Protein AF-A0A7S0H371-F1 (afdb_monomer_lite)

Organism: NCBI:txid1561963

pLDDT: mean 79.73, std 19.25, range [25.41, 98.38]

Structure (mmCIF, N/CA/C/O backbone):
data_AF-A0A7S0H371-F1
#
_entry.id   AF-A0A7S0H371-F1
#
loop_
_atom_site.group_PDB
_atom_site.id
_atom_site.type_symbol
_atom_site.label_atom_id
_atom_site.label_alt_id
_atom_site.label_comp_id
_atom_site.label_asym_id
_atom_site.label_entity_id
_atom_site.label_seq_id
_atom_site.pdbx_PDB_ins_code
_atom_site.Cartn_x
_atom_site.Cartn_y
_atom_site.Cartn_z
_atom_site.occupancy
_atom_site.B_iso_or_equiv
_atom_site.auth_seq_id
_atom_site.auth_comp_id
_atom_site.auth_asym_id
_atom_site.auth_atom_id
_atom_site.pdbx_PDB_model_num
ATOM 1 N N . LYS A 1 1 ? 35.142 -21.893 5.321 1.00 37.12 1 LYS A N 1
ATOM 2 C CA . LYS A 1 1 ? 36.275 -21.071 4.827 1.00 37.12 1 LYS A CA 1
ATOM 3 C C . LYS A 1 1 ? 36.611 -21.530 3.413 1.00 37.12 1 LYS A C 1
ATOM 5 O O . LYS A 1 1 ? 37.419 -22.429 3.257 1.00 37.12 1 LYS A O 1
ATOM 10 N N . PHE A 1 2 ? 35.929 -20.972 2.417 1.00 25.41 2 PHE A N 1
ATOM 11 C CA . PHE A 1 2 ? 36.250 -21.167 1.006 1.00 25.41 2 PHE A CA 1
ATOM 12 C C . PHE A 1 2 ? 36.700 -19.816 0.456 1.00 25.41 2 PHE A C 1
ATOM 14 O O . PHE A 1 2 ? 35.979 -18.828 0.566 1.00 25.41 2 PHE A O 1
ATOM 21 N N . LEU A 1 3 ? 37.934 -19.792 -0.039 1.00 28.30 3 LEU A N 1
ATOM 22 C CA . LEU A 1 3 ? 38.527 -18.697 -0.792 1.00 28.30 3 LEU A CA 1
ATOM 23 C C . LEU A 1 3 ? 37.949 -18.748 -2.209 1.00 28.30 3 LEU A C 1
ATOM 25 O O . LEU A 1 3 ? 38.119 -19.749 -2.902 1.00 28.30 3 LEU A O 1
ATOM 29 N N . LEU A 1 4 ? 37.270 -17.681 -2.627 1.00 31.30 4 LEU A N 1
ATOM 30 C CA . LEU A 1 4 ? 36.914 -17.456 -4.023 1.00 31.30 4 LEU A CA 1
ATOM 31 C C . LEU A 1 4 ? 38.082 -16.749 -4.714 1.00 31.30 4 LEU A C 1
ATOM 33 O O . LEU A 1 4 ? 38.430 -15.616 -4.389 1.00 31.30 4 LEU A O 1
ATOM 37 N N . ALA A 1 5 ? 38.686 -17.460 -5.659 1.00 29.00 5 ALA A N 1
ATOM 38 C CA . ALA A 1 5 ? 39.559 -16.916 -6.683 1.00 29.00 5 ALA A CA 1
ATOM 39 C C . ALA A 1 5 ? 38.719 -16.433 -7.878 1.00 29.00 5 ALA A C 1
ATOM 41 O O . ALA A 1 5 ? 37.658 -16.992 -8.150 1.00 29.00 5 ALA A O 1
ATOM 42 N N . GLY A 1 6 ? 39.248 -15.470 -8.643 1.00 26.27 6 GLY A N 1
ATOM 43 C CA . GLY A 1 6 ? 38.944 -15.404 -10.078 1.00 26.27 6 GLY A CA 1
ATOM 44 C C . GLY A 1 6 ? 38.365 -14.111 -10.648 1.00 26.27 6 GLY A C 1
ATOM 45 O O . GLY A 1 6 ? 37.665 -14.177 -11.648 1.00 26.27 6 GLY A O 1
ATOM 46 N N . GLY A 1 7 ? 38.668 -12.937 -10.090 1.00 26.95 7 GLY A N 1
ATOM 47 C CA . GLY A 1 7 ? 38.498 -11.669 -10.808 1.00 26.95 7 GLY A CA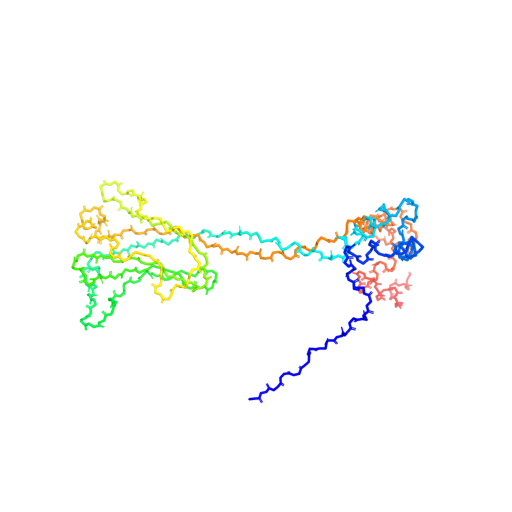 1
ATOM 48 C C . GLY A 1 7 ? 39.760 -11.339 -11.603 1.00 26.95 7 GLY A C 1
ATOM 49 O O . GLY A 1 7 ? 40.690 -10.746 -11.063 1.00 26.95 7 GLY A O 1
ATOM 50 N N . CYS A 1 8 ? 39.825 -11.761 -12.867 1.00 26.77 8 CYS A N 1
ATOM 51 C CA . CYS A 1 8 ? 40.918 -11.431 -13.778 1.00 26.77 8 CYS A CA 1
ATOM 52 C C . CYS A 1 8 ? 40.887 -9.923 -14.088 1.00 26.77 8 CYS A C 1
ATOM 54 O O . CYS A 1 8 ? 40.188 -9.467 -14.991 1.00 26.77 8 CYS A O 1
ATOM 56 N N . ALA A 1 9 ? 41.636 -9.138 -13.313 1.00 30.16 9 ALA A N 1
ATOM 57 C CA . ALA A 1 9 ? 41.988 -7.770 -13.658 1.00 30.16 9 ALA A CA 1
ATOM 58 C C . ALA A 1 9 ? 42.942 -7.806 -14.861 1.00 30.16 9 ALA A C 1
ATOM 60 O O . ALA A 1 9 ? 44.167 -7.799 -14.713 1.00 30.16 9 ALA A O 1
ATOM 61 N N . LEU A 1 10 ? 42.378 -7.870 -16.069 1.00 29.42 10 LEU A N 1
ATOM 62 C CA . LEU A 1 10 ? 43.107 -7.505 -17.275 1.00 29.42 10 LEU A CA 1
ATOM 63 C C . LEU A 1 10 ? 43.450 -6.019 -17.161 1.00 29.42 10 LEU A C 1
ATOM 65 O O . LEU A 1 10 ? 42.624 -5.136 -17.390 1.00 29.42 10 LEU A O 1
ATOM 69 N N . ARG A 1 11 ? 44.694 -5.774 -16.742 1.00 29.77 11 ARG A N 1
ATOM 70 C CA . ARG A 1 11 ? 45.373 -4.482 -16.792 1.00 29.77 11 ARG A CA 1
ATOM 71 C C . ARG A 1 11 ? 45.173 -3.901 -18.189 1.00 29.77 11 ARG A C 1
ATOM 73 O O . ARG A 1 11 ? 45.670 -4.463 -19.164 1.00 29.77 11 ARG A O 1
ATOM 80 N N . ARG A 1 12 ? 44.461 -2.778 -18.291 1.00 30.80 12 ARG A N 1
ATOM 81 C CA . ARG A 1 12 ? 44.565 -1.934 -19.482 1.00 30.80 12 ARG A CA 1
ATOM 82 C C . ARG A 1 12 ? 45.952 -1.280 -19.482 1.00 30.80 12 ARG A C 1
ATOM 84 O O . ARG A 1 12 ? 46.421 -0.904 -18.405 1.00 30.80 12 ARG A O 1
ATOM 91 N N . PRO A 1 13 ? 46.618 -1.165 -20.642 1.00 26.67 13 PRO A N 1
ATOM 92 C CA . PRO A 1 13 ? 47.905 -0.497 -20.735 1.00 26.67 13 PRO A CA 1
ATOM 93 C C . PRO A 1 13 ? 47.761 0.953 -20.273 1.00 26.67 13 PRO A C 1
ATOM 95 O O . PRO A 1 13 ? 46.858 1.672 -20.695 1.00 26.67 13 PRO A O 1
ATOM 98 N N . SER A 1 14 ? 48.655 1.350 -19.380 1.00 41.31 14 SER A N 1
ATOM 99 C CA . SER A 1 14 ? 48.916 2.724 -18.975 1.00 41.31 14 SER A CA 1
ATOM 100 C C . SER A 1 14 ? 49.171 3.611 -20.194 1.00 41.31 14 SER A C 1
ATOM 102 O O . SER A 1 14 ? 50.101 3.341 -20.952 1.00 41.31 14 SER A O 1
ATOM 104 N N . GLY A 1 15 ? 48.384 4.678 -20.349 1.00 37.78 15 GLY A N 1
ATOM 105 C CA . GLY A 1 15 ? 48.666 5.705 -21.349 1.00 37.78 15 GLY A CA 1
ATOM 106 C C . GLY A 1 15 ? 47.504 6.637 -21.677 1.00 37.78 15 GLY A C 1
ATOM 107 O O . GLY A 1 15 ? 47.113 6.692 -22.831 1.00 37.78 15 GLY A O 1
ATOM 108 N N . CYS A 1 16 ? 46.949 7.344 -20.688 1.00 33.06 16 CYS A N 1
ATOM 109 C CA . CYS A 1 16 ? 46.461 8.721 -20.869 1.00 33.06 16 CYS A CA 1
ATOM 110 C C . CYS A 1 16 ? 46.164 9.305 -19.481 1.00 33.06 16 CYS A C 1
ATOM 112 O O . CYS A 1 16 ? 45.051 9.203 -18.968 1.00 33.06 16 CYS A O 1
ATOM 114 N N . SER A 1 17 ? 47.187 9.830 -18.810 1.00 40.62 17 SER A N 1
ATOM 115 C CA . SER A 1 17 ? 46.982 10.667 -17.628 1.00 40.62 17 SER A CA 1
ATOM 116 C C . SER A 1 17 ? 46.295 11.958 -18.073 1.00 40.62 17 SER A C 1
ATOM 118 O O . SER A 1 17 ? 46.812 12.637 -18.955 1.00 40.62 17 SER A O 1
ATOM 120 N N . ARG A 1 18 ? 45.140 12.269 -17.477 1.00 47.81 18 ARG A N 1
ATOM 121 C CA . ARG A 1 18 ? 44.466 13.573 -17.563 1.00 47.81 18 ARG A CA 1
ATOM 122 C C . ARG A 1 18 ? 45.492 14.669 -17.263 1.00 47.81 18 ARG A C 1
ATOM 124 O O . ARG A 1 18 ? 45.974 14.722 -16.133 1.00 47.81 18 ARG A O 1
ATOM 131 N N . MET A 1 19 ? 45.866 15.468 -18.261 1.00 57.25 19 MET A N 1
ATOM 132 C CA . MET A 1 19 ? 46.867 16.523 -18.075 1.00 57.25 19 MET A CA 1
ATOM 133 C C . MET A 1 19 ? 46.201 17.724 -17.410 1.00 57.25 19 MET A C 1
ATOM 135 O O . MET A 1 19 ? 45.183 18.234 -17.882 1.00 57.25 19 MET A O 1
ATOM 139 N N . GLU A 1 20 ? 46.738 18.186 -16.284 1.00 58.19 20 GLU A N 1
ATOM 140 C CA . GLU A 1 20 ? 46.121 19.298 -15.562 1.00 58.19 20 GLU A CA 1
ATOM 141 C C . GLU A 1 20 ? 46.276 20.612 -16.346 1.00 58.19 20 GLU A C 1
ATOM 143 O O . GLU A 1 20 ? 47.247 20.830 -17.072 1.00 58.19 20 GLU A O 1
ATOM 148 N N . LYS A 1 21 ? 45.318 21.536 -16.186 1.00 55.03 21 LYS A N 1
ATOM 149 C CA . LYS A 1 21 ? 45.296 22.852 -16.858 1.00 55.03 21 LYS A CA 1
ATOM 150 C C . LYS A 1 21 ? 46.641 23.593 -16.771 1.00 55.03 21 LYS A C 1
ATOM 152 O O . LYS A 1 21 ? 47.043 24.227 -17.746 1.00 55.03 21 LYS A O 1
ATOM 157 N N . MET A 1 22 ? 47.330 23.456 -15.640 1.00 57.12 22 MET A N 1
ATOM 158 C CA . MET A 1 22 ? 48.639 24.055 -15.381 1.00 57.12 22 MET A CA 1
ATOM 159 C C . MET A 1 22 ? 49.780 23.383 -16.168 1.00 57.12 22 MET A C 1
ATOM 161 O O . MET A 1 22 ? 50.750 24.045 -16.526 1.00 57.12 22 MET A O 1
ATOM 165 N N . GLU A 1 23 ? 49.674 22.093 -16.489 1.00 66.69 23 GLU A N 1
ATOM 166 C CA . GLU A 1 23 ? 50.670 21.366 -17.286 1.00 66.69 23 GLU A CA 1
ATOM 167 C C . GLU A 1 23 ? 50.578 21.747 -18.768 1.00 66.69 23 GLU A C 1
ATOM 169 O O . GLU A 1 23 ? 51.596 22.065 -19.385 1.00 66.69 23 GLU A O 1
ATOM 174 N N . LEU A 1 24 ? 49.362 21.841 -19.320 1.00 70.00 24 LEU A N 1
ATOM 175 C CA . LEU A 1 24 ? 49.131 22.244 -20.716 1.00 70.00 24 LEU A CA 1
ATOM 176 C C . LEU A 1 24 ? 49.594 23.682 -21.005 1.00 70.00 24 LEU A C 1
ATOM 178 O O . LEU A 1 24 ? 50.138 23.969 -22.074 1.00 70.00 24 LEU A O 1
ATOM 182 N N . GLU A 1 25 ? 49.413 24.591 -20.045 1.00 71.25 25 GLU A N 1
ATOM 183 C CA . GLU A 1 25 ? 49.855 25.987 -20.158 1.00 71.25 25 GLU A CA 1
ATOM 184 C C . GLU A 1 25 ? 51.389 26.113 -20.161 1.00 71.25 25 GLU A C 1
ATOM 186 O O . GLU A 1 25 ? 51.935 26.997 -20.834 1.00 71.25 25 GLU A O 1
ATOM 191 N N . ASN A 1 26 ? 52.091 25.170 -19.525 1.00 75.62 26 ASN A N 1
ATOM 192 C CA . ASN A 1 26 ? 53.554 25.117 -19.453 1.00 75.62 26 ASN A CA 1
ATOM 193 C C . ASN A 1 26 ? 54.214 24.378 -20.633 1.00 75.62 26 ASN A C 1
ATOM 195 O O . ASN A 1 26 ? 55.418 24.520 -20.853 1.00 75.62 26 ASN A O 1
ATOM 199 N N . MET A 1 27 ? 53.453 23.640 -21.446 1.00 76.44 27 MET A N 1
ATOM 200 C CA . MET A 1 27 ? 53.988 22.930 -22.613 1.00 76.44 27 MET A CA 1
ATOM 201 C C . MET A 1 27 ? 54.366 23.870 -23.765 1.00 76.44 27 MET A C 1
ATOM 203 O O . MET A 1 27 ? 53.834 24.974 -23.933 1.00 76.44 27 MET A O 1
ATOM 207 N N . SER A 1 28 ? 55.299 23.416 -24.606 1.00 82.38 28 SER A N 1
ATOM 208 C CA . SER A 1 28 ? 55.662 24.123 -25.836 1.00 82.38 28 SER A CA 1
ATOM 209 C C . SER A 1 28 ? 54.578 23.960 -26.910 1.00 82.38 28 SER A C 1
ATOM 211 O O . SER A 1 28 ? 53.909 22.928 -26.983 1.00 82.38 28 SER A O 1
ATOM 213 N N . VAL A 1 29 ? 54.438 24.948 -27.802 1.00 80.00 29 VAL A N 1
ATOM 214 C CA . VAL A 1 29 ? 53.476 24.906 -28.925 1.00 80.00 29 VAL A CA 1
ATOM 215 C C . VAL A 1 29 ? 53.698 23.684 -29.822 1.00 80.00 29 VAL A C 1
ATOM 217 O O . VAL A 1 29 ? 52.738 23.102 -30.323 1.00 80.00 29 VAL A O 1
ATOM 220 N N . ASN A 1 30 ? 54.950 23.257 -29.998 1.00 81.25 30 ASN A N 1
ATOM 221 C CA . ASN A 1 30 ? 55.280 22.083 -30.805 1.00 81.25 30 ASN A CA 1
ATOM 222 C C . ASN A 1 30 ? 54.765 20.793 -30.164 1.00 81.25 30 ASN A C 1
ATOM 224 O O . ASN A 1 30 ? 54.233 19.934 -30.864 1.00 81.25 30 ASN A O 1
ATOM 228 N N . THR A 1 31 ? 54.870 20.683 -28.838 1.00 80.31 31 THR A N 1
ATOM 229 C CA . THR A 1 31 ? 54.354 19.529 -28.096 1.00 80.31 31 THR A CA 1
ATOM 230 C C . THR A 1 31 ? 52.829 19.488 -28.157 1.00 80.31 31 THR A C 1
ATOM 232 O O . THR A 1 31 ? 52.269 18.457 -28.504 1.00 80.31 31 THR A O 1
ATOM 235 N N . LEU A 1 32 ? 52.158 20.628 -27.953 1.00 81.75 32 LEU A N 1
ATOM 236 C CA . LEU A 1 32 ? 50.695 20.733 -28.058 1.00 81.75 32 LEU A CA 1
ATOM 237 C C . LEU A 1 32 ? 50.182 20.342 -29.455 1.00 81.75 32 LEU A C 1
ATOM 239 O O . LEU A 1 32 ? 49.189 19.633 -29.587 1.00 81.75 32 LEU A O 1
ATOM 243 N N . ARG A 1 33 ? 50.879 20.752 -30.523 1.00 82.38 33 ARG A N 1
ATOM 244 C CA . ARG A 1 33 ? 50.530 20.351 -31.897 1.00 82.38 33 ARG A CA 1
ATOM 245 C C . ARG A 1 33 ? 50.744 18.864 -32.154 1.00 82.38 33 ARG A C 1
ATOM 247 O O . ARG A 1 33 ? 49.948 18.277 -32.877 1.00 82.38 33 ARG A O 1
ATOM 254 N N . LYS A 1 34 ? 51.799 18.269 -31.593 1.00 80.38 34 LYS A N 1
ATOM 255 C CA . LYS A 1 34 ? 52.060 16.830 -31.709 1.00 80.38 34 LYS A CA 1
ATOM 256 C C . LYS A 1 34 ? 50.941 16.022 -31.045 1.00 80.38 34 LYS A C 1
ATOM 258 O O . LYS A 1 34 ? 50.374 15.146 -31.685 1.00 80.38 34 LYS A O 1
ATOM 263 N N . GLU A 1 35 ? 50.563 16.405 -29.828 1.00 79.25 35 GLU A N 1
ATOM 264 C CA . GLU A 1 35 ? 49.452 15.814 -29.072 1.00 79.25 35 GLU A CA 1
ATOM 265 C C . GLU A 1 35 ? 48.108 15.935 -29.818 1.00 79.25 35 GLU A C 1
ATOM 267 O O . GLU A 1 35 ? 47.329 14.982 -29.870 1.00 79.25 35 GLU A O 1
ATOM 272 N N . LEU A 1 36 ? 47.833 17.084 -30.447 1.00 80.94 36 LEU A N 1
ATOM 273 C CA . LEU A 1 36 ? 46.640 17.270 -31.284 1.00 80.94 36 LEU A CA 1
ATOM 274 C C . LEU A 1 36 ? 46.672 16.403 -32.548 1.00 80.94 36 LEU A C 1
ATOM 276 O O . LEU A 1 36 ? 45.654 15.818 -32.907 1.00 80.94 36 LEU A O 1
ATOM 280 N N . ALA A 1 37 ? 47.828 16.295 -33.210 1.00 79.44 37 ALA A N 1
ATOM 281 C CA . ALA A 1 37 ? 47.984 15.492 -34.422 1.00 79.44 37 ALA A CA 1
ATOM 282 C C . ALA A 1 37 ? 47.807 13.992 -34.153 1.00 79.44 37 ALA A C 1
ATOM 284 O O . ALA A 1 37 ? 47.131 13.316 -34.926 1.00 79.44 37 ALA A O 1
ATOM 285 N N . GLU A 1 38 ? 48.359 13.482 -33.048 1.00 75.44 38 GLU A N 1
ATOM 286 C CA . GLU A 1 38 ? 48.167 12.090 -32.613 1.00 75.44 38 GLU A CA 1
ATOM 287 C C . GLU A 1 38 ? 46.690 11.780 -32.314 1.00 75.44 38 GLU A C 1
ATOM 289 O O . GLU A 1 38 ? 46.235 10.664 -32.554 1.00 75.44 38 GLU A O 1
ATOM 294 N N . ARG A 1 39 ? 45.916 12.783 -31.877 1.00 74.00 39 ARG A N 1
ATOM 295 C CA . ARG A 1 39 ? 44.459 12.697 -31.665 1.00 74.00 39 ARG A CA 1
ATOM 296 C C . ARG A 1 39 ? 43.626 12.999 -32.922 1.00 74.00 39 ARG A C 1
ATOM 298 O O . ARG A 1 39 ? 42.402 13.009 -32.846 1.00 74.00 39 ARG A O 1
ATOM 305 N N . GLY A 1 40 ? 44.254 13.258 -34.073 1.00 72.88 40 GLY A N 1
ATOM 306 C CA . GLY A 1 40 ? 43.562 13.580 -35.330 1.00 72.88 40 GLY A CA 1
ATOM 307 C C . GLY A 1 40 ? 42.882 14.957 -35.358 1.00 72.88 40 GLY A C 1
ATOM 308 O O . GLY A 1 40 ? 42.023 15.204 -36.203 1.00 72.88 40 GLY A O 1
ATOM 309 N N . LEU A 1 41 ? 43.253 15.860 -34.448 1.00 79.12 41 LEU A N 1
ATOM 310 C CA . LEU A 1 41 ? 42.665 17.189 -34.286 1.00 79.12 41 LEU A CA 1
ATOM 311 C C . LEU A 1 41 ? 43.482 18.267 -35.010 1.00 79.12 41 LEU A C 1
ATOM 313 O O . LEU A 1 41 ? 44.678 18.131 -35.270 1.00 79.12 41 LEU A O 1
ATOM 317 N N . SER A 1 42 ? 42.831 19.390 -35.324 1.00 82.12 42 SER A N 1
ATOM 318 C CA . SER A 1 42 ? 43.474 20.511 -36.020 1.00 82.12 42 SER A CA 1
ATOM 319 C C . SER A 1 42 ? 44.634 21.104 -35.211 1.00 82.12 42 SER A C 1
ATOM 321 O O . SER A 1 42 ? 44.461 21.527 -34.069 1.00 82.12 42 SER A O 1
ATOM 323 N N . THR A 1 43 ? 45.806 21.223 -35.838 1.00 85.88 43 THR A N 1
ATOM 324 C CA . THR A 1 43 ? 47.030 21.795 -35.243 1.00 85.88 43 THR A CA 1
ATOM 325 C C . THR A 1 43 ? 47.230 23.285 -35.552 1.00 85.88 43 THR A C 1
ATOM 327 O O . THR A 1 43 ? 48.242 23.883 -35.167 1.00 85.88 43 THR A O 1
ATOM 330 N N . LYS A 1 44 ? 46.275 23.910 -36.255 1.00 81.44 44 LYS A N 1
ATOM 331 C CA . LYS A 1 44 ? 46.302 25.340 -36.599 1.00 81.44 44 LYS A CA 1
ATOM 332 C C . LYS A 1 44 ? 45.752 26.182 -35.447 1.00 81.44 44 LYS A C 1
ATOM 334 O O . LYS A 1 44 ? 44.790 25.779 -34.796 1.00 81.44 44 LYS A O 1
ATOM 339 N N . GLY A 1 45 ? 46.348 27.352 -35.227 1.00 82.94 45 GLY A N 1
ATOM 340 C CA . GLY A 1 45 ? 45.895 28.300 -34.207 1.00 82.94 45 GLY A CA 1
ATOM 341 C C . GLY A 1 45 ? 46.990 28.788 -33.264 1.00 82.94 45 GLY A C 1
ATOM 342 O O . GLY A 1 45 ? 48.153 28.364 -33.355 1.00 82.94 45 GLY A O 1
ATOM 343 N N . ARG A 1 46 ? 46.598 29.709 -32.379 1.00 83.06 46 ARG A N 1
ATOM 344 C CA . ARG A 1 46 ? 47.429 30.241 -31.282 1.00 83.06 46 ARG A CA 1
ATOM 345 C C . ARG A 1 46 ? 47.544 29.222 -30.144 1.00 83.06 46 ARG A C 1
ATOM 347 O O . ARG A 1 46 ? 46.753 28.292 -30.063 1.00 83.06 46 ARG A O 1
ATOM 354 N N . LYS A 1 47 ? 48.531 29.387 -29.254 1.00 80.19 47 LYS A N 1
ATOM 355 C CA . LYS A 1 47 ? 48.792 28.442 -28.147 1.00 80.19 47 LYS A CA 1
ATOM 356 C C . LYS A 1 47 ? 47.539 28.173 -27.302 1.00 80.19 47 LYS A C 1
ATOM 358 O O . LYS A 1 47 ? 47.255 27.018 -27.016 1.00 80.19 47 LYS A O 1
ATOM 363 N N . GLU A 1 48 ? 46.786 29.219 -26.969 1.00 78.06 48 GLU A N 1
ATOM 364 C CA . GLU A 1 48 ? 45.537 29.122 -26.198 1.00 78.06 48 GLU A CA 1
ATOM 365 C C . GLU A 1 48 ? 44.480 28.273 -26.915 1.00 78.06 48 GLU A C 1
ATOM 367 O O . GLU A 1 48 ? 43.881 27.399 -26.303 1.00 78.06 48 GLU A O 1
ATOM 372 N N . GLU A 1 49 ? 44.321 28.452 -28.229 1.00 77.81 49 GLU A N 1
ATOM 373 C CA . GLU A 1 49 ? 43.376 27.677 -29.045 1.00 77.81 49 GLU A CA 1
ATOM 374 C C . GLU A 1 49 ? 43.771 26.196 -29.141 1.00 77.81 49 GLU A C 1
ATOM 376 O O . GLU A 1 49 ? 42.908 25.330 -29.243 1.00 77.81 49 GLU A O 1
ATOM 381 N N . LEU A 1 50 ? 45.074 25.889 -29.121 1.00 83.06 50 LEU A N 1
ATOM 382 C CA . LEU A 1 50 ? 45.570 24.509 -29.111 1.00 83.06 50 LEU A CA 1
ATOM 383 C C . LEU A 1 50 ? 45.345 23.838 -27.751 1.00 83.06 50 LEU A C 1
ATOM 385 O O . LEU A 1 50 ? 45.005 22.659 -27.705 1.00 83.06 50 LEU A O 1
ATOM 389 N N . ILE A 1 51 ? 45.530 24.586 -26.660 1.00 79.94 51 ILE A N 1
ATOM 390 C CA . ILE A 1 51 ? 45.261 24.114 -25.296 1.00 79.94 51 ILE A CA 1
ATOM 391 C C . ILE A 1 51 ? 43.769 23.841 -25.127 1.00 79.94 51 ILE A C 1
ATOM 393 O O . ILE A 1 51 ? 43.406 22.778 -24.635 1.00 79.94 51 ILE A O 1
ATOM 397 N N . GLU A 1 52 ? 42.913 24.763 -25.565 1.00 77.69 52 GLU A N 1
ATOM 398 C CA . GLU A 1 52 ? 41.465 24.594 -25.450 1.00 77.69 52 GLU A CA 1
ATOM 399 C C . GLU A 1 52 ? 40.980 23.395 -26.269 1.00 77.69 52 GLU A C 1
ATOM 401 O O . GLU A 1 52 ? 40.251 22.555 -25.758 1.00 77.69 52 GLU A O 1
ATOM 406 N N . ARG A 1 53 ? 41.512 23.207 -27.483 1.00 83.00 53 ARG A N 1
ATOM 407 C CA . ARG A 1 53 ? 41.189 22.046 -28.326 1.00 83.00 53 ARG A CA 1
ATOM 408 C C . ARG A 1 53 ? 41.648 20.708 -27.733 1.00 83.00 53 ARG A C 1
ATOM 410 O O . ARG A 1 53 ? 41.021 19.686 -27.991 1.00 83.00 53 ARG A O 1
ATOM 417 N N . LEU A 1 54 ? 42.734 20.693 -26.953 1.00 77.25 54 LEU A N 1
ATOM 418 C CA . LEU A 1 54 ? 43.153 19.505 -26.195 1.00 77.25 54 LEU A CA 1
ATOM 419 C C . LEU A 1 54 ? 42.252 19.252 -24.983 1.00 77.25 54 LEU A C 1
ATOM 421 O O . LEU A 1 54 ? 41.947 18.097 -24.708 1.00 77.25 54 LEU A O 1
ATOM 425 N N . ARG A 1 55 ? 41.795 20.307 -24.297 1.00 74.12 55 ARG A N 1
ATOM 426 C CA . ARG A 1 55 ? 40.845 20.194 -23.177 1.00 74.12 55 ARG A CA 1
ATOM 427 C C . ARG A 1 55 ? 39.489 19.669 -23.635 1.00 74.12 55 ARG A C 1
ATOM 429 O O . ARG A 1 55 ? 38.973 18.736 -23.034 1.00 74.12 55 ARG A O 1
ATOM 436 N N . GLU A 1 56 ? 38.944 20.223 -24.714 1.00 67.56 56 GLU A N 1
ATOM 437 C CA . GLU A 1 56 ? 37.664 19.791 -25.290 1.00 67.56 56 GLU A CA 1
ATOM 438 C C . GLU A 1 56 ? 37.711 18.314 -25.708 1.00 67.56 56 GLU A C 1
ATOM 440 O O . GLU A 1 56 ? 36.786 17.555 -25.433 1.00 67.56 56 GLU A O 1
ATOM 445 N N . ALA A 1 57 ? 38.835 17.864 -26.271 1.00 65.19 57 ALA A N 1
ATOM 446 C CA . ALA A 1 57 ? 39.035 16.464 -26.635 1.00 65.19 57 ALA A CA 1
ATOM 447 C C . ALA A 1 57 ? 39.116 15.502 -25.432 1.00 65.19 57 ALA A C 1
ATOM 449 O O . ALA A 1 57 ? 38.857 14.308 -25.589 1.00 65.19 57 ALA A O 1
ATOM 450 N N . GLU A 1 58 ? 39.472 15.992 -24.238 1.00 58.88 58 GLU A N 1
ATOM 451 C CA . GLU A 1 58 ? 39.406 15.216 -22.992 1.00 58.88 58 GLU A CA 1
ATOM 452 C C . GLU A 1 58 ? 37.985 15.173 -22.402 1.00 58.88 58 GLU 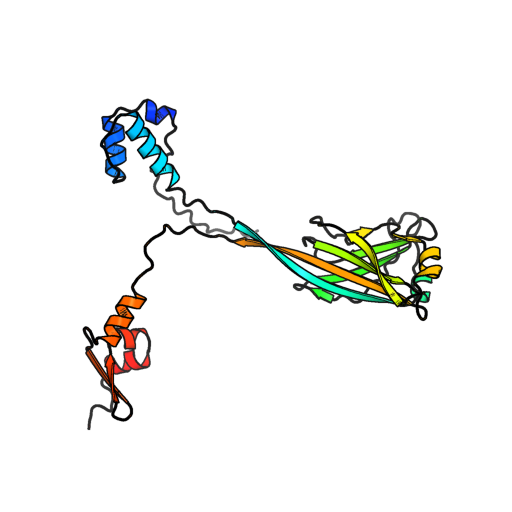A C 1
ATOM 454 O O . GLU A 1 58 ? 37.662 14.225 -21.686 1.00 58.88 58 GLU A O 1
ATOM 459 N N . CYS A 1 59 ? 37.116 16.138 -22.730 1.00 48.91 59 CYS A N 1
ATOM 460 C CA . CYS A 1 59 ? 35.715 16.150 -22.294 1.00 48.91 59 CYS A CA 1
ATOM 461 C C . CYS A 1 59 ? 34.832 15.130 -23.035 1.00 48.91 59 CYS A C 1
ATOM 463 O O . CYS A 1 59 ? 33.843 14.676 -22.465 1.00 48.91 59 CYS A O 1
ATOM 465 N N . ASP A 1 60 ? 35.212 14.715 -24.247 1.00 47.38 60 ASP A N 1
ATOM 466 C CA . ASP A 1 60 ? 34.412 13.796 -25.074 1.00 47.38 60 ASP A CA 1
ATOM 467 C C . ASP A 1 60 ? 34.834 12.314 -24.977 1.00 47.38 60 ASP A C 1
ATOM 469 O O . ASP A 1 60 ? 34.176 11.448 -25.557 1.00 47.38 60 ASP A O 1
ATOM 473 N N . ASN A 1 61 ? 35.919 11.993 -24.256 1.00 48.16 61 ASN A N 1
ATOM 474 C CA . ASN A 1 61 ? 36.450 10.621 -24.162 1.00 48.16 61 ASN A CA 1
ATOM 475 C C . ASN A 1 61 ? 36.342 9.980 -22.767 1.00 48.16 61 ASN A C 1
ATOM 477 O O . ASN A 1 61 ? 36.767 8.839 -22.564 1.00 48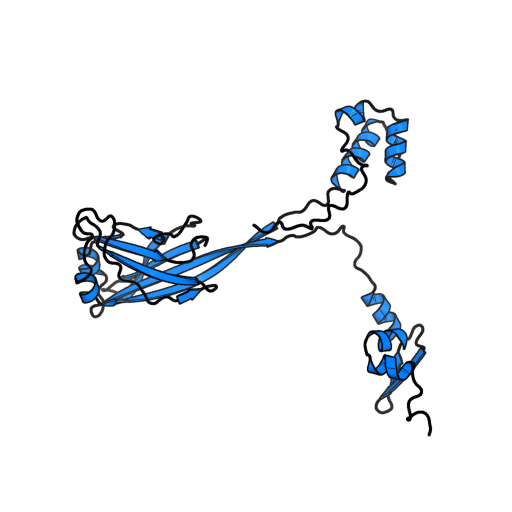.16 61 ASN A O 1
ATOM 481 N N . ASP A 1 62 ? 35.726 10.668 -21.809 1.00 43.50 62 ASP A N 1
ATOM 482 C CA . ASP A 1 62 ? 35.010 9.958 -20.759 1.00 43.50 62 ASP A CA 1
ATOM 483 C C . ASP A 1 62 ? 33.713 9.461 -21.397 1.00 43.50 62 ASP A C 1
ATOM 485 O O . ASP A 1 62 ? 32.878 10.254 -21.834 1.00 43.50 62 ASP A O 1
ATOM 489 N N . GLY A 1 63 ? 33.543 8.143 -21.478 1.00 49.03 63 GLY A N 1
ATOM 490 C CA . GLY A 1 63 ? 32.221 7.560 -21.642 1.00 49.03 63 GLY A CA 1
ATOM 491 C C . GLY A 1 63 ? 31.388 7.897 -20.411 1.00 49.03 63 GLY A C 1
ATOM 492 O O . GLY A 1 63 ? 31.151 7.017 -19.583 1.00 49.03 63 GLY A O 1
ATOM 493 N N . SER A 1 64 ? 30.972 9.160 -20.311 1.00 46.50 64 SER A N 1
ATOM 494 C CA . SER A 1 64 ? 30.222 9.684 -19.192 1.00 46.50 64 SER A CA 1
ATOM 495 C C . SER A 1 64 ? 28.918 8.913 -19.141 1.00 46.50 64 SER A C 1
ATOM 497 O O . SER A 1 64 ? 28.085 8.898 -20.052 1.00 46.50 64 SER A O 1
ATOM 499 N N . PHE A 1 65 ? 28.811 8.142 -18.076 1.00 47.31 65 PHE A N 1
ATOM 500 C CA . PHE A 1 65 ? 27.638 7.371 -17.775 1.00 47.31 65 PHE A CA 1
ATOM 501 C C . PHE A 1 65 ? 26.639 8.345 -17.165 1.00 47.31 65 PHE A C 1
ATOM 503 O O . PHE A 1 65 ? 26.747 8.696 -15.992 1.00 47.31 65 PHE A O 1
ATOM 510 N N . GLU A 1 66 ? 25.686 8.835 -17.956 1.00 48.00 66 GLU A N 1
ATOM 511 C CA . GLU A 1 66 ? 24.523 9.489 -17.366 1.00 48.00 66 GLU A CA 1
ATOM 512 C C . GLU A 1 66 ? 23.676 8.396 -16.718 1.00 48.00 66 GLU A C 1
ATOM 514 O O . GLU A 1 66 ? 22.928 7.670 -17.376 1.00 48.00 66 GLU A O 1
ATOM 519 N N . LEU A 1 67 ? 23.838 8.253 -15.401 1.00 48.03 67 LEU A N 1
ATOM 520 C CA . LEU A 1 67 ? 22.921 7.479 -14.586 1.00 48.03 67 LEU A CA 1
ATOM 521 C C . LEU A 1 67 ? 21.595 8.246 -14.561 1.00 48.03 67 LEU A C 1
ATOM 523 O O . LEU A 1 67 ? 21.414 9.193 -13.797 1.00 48.03 67 LEU A O 1
ATOM 527 N N . THR A 1 68 ? 20.675 7.883 -15.447 1.00 51.41 68 THR A N 1
ATOM 528 C CA . THR A 1 68 ? 19.326 8.444 -15.423 1.00 51.41 68 THR A CA 1
ATOM 529 C C . THR A 1 68 ? 18.461 7.550 -14.548 1.00 51.41 68 THR A C 1
ATOM 531 O O . THR A 1 68 ? 18.014 6.489 -14.985 1.00 51.41 68 THR A O 1
ATOM 534 N N . THR A 1 69 ? 18.227 7.961 -13.303 1.00 56.59 69 THR A N 1
ATOM 535 C CA . THR A 1 69 ? 17.258 7.294 -12.428 1.00 56.59 69 THR A CA 1
ATOM 536 C C . THR A 1 69 ? 15.857 7.760 -12.803 1.00 56.59 69 THR A C 1
ATOM 538 O O . THR A 1 69 ? 15.481 8.902 -12.529 1.00 56.59 69 THR A O 1
ATOM 541 N N . THR A 1 70 ? 15.053 6.893 -13.417 1.00 56.94 70 THR A N 1
ATOM 542 C CA . THR A 1 70 ? 13.613 7.146 -13.551 1.00 56.94 70 THR A CA 1
ATOM 543 C C . THR A 1 70 ? 12.898 6.544 -12.346 1.00 56.94 70 THR A C 1
ATOM 545 O O . THR A 1 70 ? 13.039 5.366 -12.011 1.00 56.94 70 THR A O 1
ATOM 548 N N . ARG A 1 71 ? 12.116 7.375 -11.651 1.00 65.81 71 ARG A N 1
ATOM 549 C CA . ARG A 1 71 ? 11.228 6.917 -10.579 1.00 65.81 71 ARG A CA 1
ATOM 550 C C . ARG A 1 71 ? 9.937 6.427 -11.216 1.00 65.81 71 ARG A C 1
ATOM 552 O O . ARG A 1 71 ? 9.100 7.231 -11.621 1.00 65.81 71 ARG A O 1
ATOM 559 N N . SER A 1 72 ? 9.782 5.112 -11.314 1.00 81.38 72 SER A N 1
ATOM 560 C CA . SER A 1 72 ? 8.473 4.519 -11.580 1.00 81.38 72 SER A CA 1
ATOM 561 C C . SER A 1 72 ? 7.754 4.291 -10.252 1.00 81.38 72 SER A C 1
ATOM 563 O O . SER A 1 72 ? 8.374 4.219 -9.192 1.00 81.38 72 SER A O 1
ATOM 565 N N . SER A 1 73 ? 6.428 4.232 -10.275 1.00 88.38 73 SER A N 1
ATOM 566 C CA . SER A 1 73 ? 5.661 3.871 -9.086 1.00 88.38 73 SER A CA 1
ATOM 567 C C . SER A 1 73 ? 4.489 2.989 -9.466 1.00 88.38 73 SER A C 1
ATOM 569 O O . SER A 1 73 ? 3.984 3.057 -10.587 1.00 88.38 73 SER A O 1
ATOM 571 N N . THR A 1 74 ? 4.078 2.144 -8.532 1.00 91.31 74 THR A N 1
ATOM 572 C CA . THR A 1 74 ? 2.912 1.278 -8.676 1.00 91.31 74 THR A CA 1
ATOM 573 C C . THR A 1 74 ? 1.919 1.596 -7.572 1.00 91.31 74 THR A C 1
ATOM 575 O O . THR A 1 74 ? 2.303 1.775 -6.417 1.00 91.31 74 THR A O 1
ATOM 578 N N . ARG A 1 75 ? 0.640 1.689 -7.940 1.00 94.19 75 ARG A N 1
ATOM 579 C CA . ARG A 1 75 ? -0.451 2.005 -7.018 1.00 94.19 75 ARG A CA 1
ATOM 580 C C . ARG A 1 75 ? -1.220 0.741 -6.685 1.00 94.19 75 ARG A C 1
ATOM 582 O O . ARG A 1 75 ? -1.591 -0.003 -7.589 1.00 94.19 75 ARG A O 1
ATOM 589 N N . HIS A 1 76 ? -1.488 0.556 -5.405 1.00 95.31 76 HIS A N 1
ATOM 590 C CA . HIS A 1 76 ? -2.178 -0.595 -4.844 1.00 95.31 76 HIS A CA 1
ATOM 591 C C . HIS A 1 76 ? -3.239 -0.128 -3.857 1.00 95.31 76 HIS A C 1
ATOM 593 O O . HIS A 1 76 ? -3.182 0.986 -3.332 1.00 95.31 76 HIS A O 1
ATOM 599 N N . GLU A 1 77 ? -4.222 -0.982 -3.613 1.00 96.38 77 GLU A N 1
ATOM 600 C CA . GLU A 1 77 ? -5.334 -0.673 -2.727 1.00 96.38 77 GLU A CA 1
ATOM 601 C C . GLU A 1 77 ? -5.581 -1.841 -1.778 1.00 96.38 77 GLU A C 1
ATOM 603 O O . GLU A 1 77 ? -5.787 -2.971 -2.216 1.00 96.38 77 GLU A O 1
ATOM 608 N N . ILE A 1 78 ? -5.584 -1.552 -0.478 1.00 96.44 78 ILE A N 1
ATOM 609 C CA . ILE A 1 78 ? -5.926 -2.508 0.574 1.00 96.44 78 ILE A CA 1
ATOM 610 C C . ILE A 1 78 ? -7.248 -2.050 1.176 1.00 96.44 78 ILE A C 1
ATOM 612 O O . ILE A 1 78 ? -7.351 -0.928 1.672 1.00 96.44 78 ILE A O 1
ATOM 616 N N . ARG A 1 79 ? -8.269 -2.908 1.125 1.00 96.94 79 ARG A N 1
ATOM 617 C CA . ARG A 1 79 ? -9.545 -2.692 1.817 1.00 96.94 79 ARG A CA 1
ATOM 618 C C . ARG A 1 79 ? -9.664 -3.669 2.960 1.00 96.94 79 ARG A C 1
ATOM 620 O O . ARG A 1 79 ? -9.421 -4.860 2.782 1.00 96.94 79 ARG A O 1
ATOM 627 N N . TRP A 1 80 ? -10.086 -3.163 4.106 1.00 97.94 80 TRP A N 1
ATOM 628 C CA . TRP A 1 80 ? -10.208 -3.963 5.304 1.00 97.94 80 TRP A CA 1
ATOM 629 C C . TRP A 1 80 ? -11.462 -3.583 6.081 1.00 97.94 80 TRP A C 1
ATOM 631 O O . TRP A 1 80 ? -11.708 -2.413 6.370 1.00 97.94 80 TRP A O 1
ATOM 641 N N . GLU A 1 81 ? -12.270 -4.590 6.393 1.00 97.38 81 GLU A N 1
ATOM 642 C CA . GLU A 1 81 ? -13.454 -4.455 7.230 1.00 97.38 81 GLU A CA 1
ATOM 643 C C . GLU A 1 81 ? -13.195 -5.156 8.552 1.00 97.38 81 GLU A C 1
ATOM 645 O O . GLU A 1 81 ? -12.769 -6.312 8.568 1.00 97.38 81 GLU A O 1
ATOM 650 N N . ILE A 1 82 ? -13.450 -4.457 9.651 1.00 97.00 82 ILE A N 1
ATOM 651 C CA . ILE A 1 82 ? -13.097 -4.932 10.985 1.00 97.00 82 ILE A CA 1
ATOM 652 C C . ILE A 1 82 ? -14.336 -4.889 11.860 1.00 97.00 82 ILE A C 1
ATOM 654 O O . ILE A 1 82 ? -14.900 -3.814 12.076 1.00 97.00 82 ILE A O 1
ATOM 658 N N . ASP A 1 83 ? -14.745 -6.042 12.381 1.00 97.12 83 ASP A N 1
ATOM 659 C CA . ASP A 1 83 ? -15.815 -6.111 13.370 1.00 97.12 83 ASP A CA 1
ATOM 660 C C . ASP A 1 83 ? -15.403 -5.377 14.647 1.00 97.12 83 ASP A C 1
ATOM 662 O O . ASP A 1 83 ? -14.347 -5.626 15.237 1.00 97.12 83 ASP A O 1
ATOM 666 N N . TRP A 1 84 ? -16.259 -4.459 15.092 1.00 96.00 84 TRP A N 1
ATOM 667 C CA . TRP A 1 84 ? -15.981 -3.615 16.251 1.00 96.00 84 TRP A CA 1
ATOM 668 C C . TRP A 1 84 ? -15.773 -4.431 17.533 1.00 96.00 84 TRP A C 1
ATOM 670 O O . TRP A 1 84 ? -14.951 -4.074 18.375 1.00 96.00 84 TRP A O 1
ATOM 680 N N . THR A 1 85 ? -16.470 -5.561 17.659 1.00 95.75 85 THR A N 1
ATOM 681 C CA . THR A 1 85 ? -16.333 -6.481 18.795 1.00 95.75 85 THR A CA 1
ATOM 682 C C . THR A 1 85 ? -14.926 -7.071 18.899 1.00 95.75 85 THR A C 1
ATOM 684 O O . THR A 1 85 ? -14.443 -7.282 20.008 1.00 95.75 85 THR A O 1
ATOM 687 N N . ILE A 1 86 ? -14.241 -7.284 17.771 1.00 95.12 86 ILE A N 1
ATOM 688 C CA . ILE A 1 86 ? -12.852 -7.759 17.745 1.00 95.12 86 ILE A CA 1
ATOM 689 C C . ILE A 1 86 ? -11.922 -6.645 18.234 1.00 95.12 86 ILE A C 1
ATOM 691 O O . ILE A 1 86 ? -11.063 -6.889 19.075 1.00 95.12 86 ILE A O 1
ATOM 695 N N . ILE A 1 87 ? -12.144 -5.400 17.793 1.00 92.94 87 ILE A N 1
ATOM 696 C CA . ILE A 1 87 ? -11.373 -4.232 18.259 1.00 92.94 87 ILE A CA 1
ATOM 697 C C . ILE A 1 87 ? -11.505 -4.054 19.775 1.00 92.94 87 ILE A C 1
ATOM 699 O O . ILE A 1 87 ? -10.524 -3.765 20.463 1.00 92.94 87 ILE A O 1
ATOM 703 N N . GLU A 1 88 ? -12.705 -4.253 20.324 1.00 90.56 88 GLU A N 1
ATOM 704 C CA . GLU A 1 88 ? -12.935 -4.191 21.770 1.00 90.56 88 GLU A CA 1
ATOM 705 C C . GLU A 1 88 ? -12.138 -5.266 22.530 1.00 90.56 88 GLU A C 1
ATOM 707 O O . GLU A 1 88 ? -11.688 -4.987 23.642 1.00 90.56 88 GLU A O 1
ATOM 712 N N . GLN A 1 89 ? -11.861 -6.421 21.918 1.00 91.69 89 GLN A N 1
ATOM 713 C CA . GLN A 1 89 ? -11.131 -7.540 22.528 1.00 91.69 89 GLN A CA 1
ATOM 714 C C . GLN A 1 89 ? -9.602 -7.454 22.431 1.00 91.69 89 GLN A C 1
ATOM 716 O O . GLN A 1 89 ? -8.937 -8.144 23.200 1.00 91.69 89 GLN A O 1
ATOM 721 N N . ILE A 1 90 ? -9.042 -6.597 21.563 1.00 91.88 90 ILE A N 1
ATOM 722 C CA . ILE A 1 90 ? -7.583 -6.406 21.452 1.00 91.88 90 ILE A CA 1
ATOM 723 C C . ILE A 1 90 ? -7.004 -6.070 22.831 1.00 91.88 90 ILE A C 1
ATOM 725 O O . ILE A 1 90 ? -7.468 -5.125 23.485 1.00 91.88 90 ILE A O 1
ATOM 729 N N . LYS A 1 91 ? -5.994 -6.814 23.282 1.00 88.69 91 LYS A N 1
ATOM 730 C CA . LYS A 1 91 ? -5.320 -6.554 24.558 1.00 88.69 91 LYS A CA 1
ATOM 731 C C . LYS A 1 91 ? -4.351 -5.380 24.440 1.00 88.69 91 LYS A C 1
ATOM 733 O O . LYS A 1 91 ? -3.620 -5.240 23.461 1.00 88.69 91 LYS A O 1
ATOM 738 N N . GLN A 1 92 ? -4.358 -4.526 25.460 1.00 86.62 92 GLN A N 1
ATOM 739 C CA . GLN A 1 92 ? -3.346 -3.482 25.618 1.00 86.62 92 GLN A CA 1
ATOM 740 C C . GLN A 1 92 ? -1.972 -4.103 25.948 1.00 86.62 92 GLN A C 1
ATOM 742 O O . GLN A 1 92 ? -1.932 -5.238 26.436 1.00 86.62 92 GLN A O 1
ATOM 747 N N . PRO A 1 93 ? -0.865 -3.374 25.707 1.00 83.50 93 PRO A N 1
ATOM 748 C CA . PRO A 1 93 ? 0.473 -3.800 26.119 1.00 83.50 93 PRO A CA 1
ATOM 749 C C . PRO A 1 93 ? 0.524 -4.046 27.631 1.00 83.50 93 PRO A C 1
ATOM 751 O O . PRO A 1 93 ? -0.029 -3.246 28.390 1.00 83.50 93 PRO A O 1
ATOM 754 N N . GLN A 1 94 ? 1.200 -5.105 28.081 1.00 78.94 94 GLN A N 1
ATOM 755 C CA . GLN A 1 94 ? 1.418 -5.325 29.516 1.00 78.94 94 GLN A CA 1
ATOM 756 C C . GLN A 1 94 ? 2.495 -4.382 30.078 1.00 78.94 94 GLN A C 1
ATOM 758 O O . GLN A 1 94 ? 3.284 -3.785 29.338 1.00 78.94 94 GLN A O 1
ATOM 763 N N . ASP A 1 95 ? 2.562 -4.256 31.407 1.00 74.25 95 ASP A N 1
ATOM 764 C CA . ASP A 1 95 ? 3.619 -3.492 32.073 1.00 74.25 95 ASP A CA 1
ATOM 765 C C . ASP A 1 95 ? 5.005 -4.044 31.703 1.00 74.25 95 ASP A C 1
ATOM 767 O O . ASP A 1 95 ? 5.312 -5.215 31.912 1.00 74.25 95 ASP A O 1
ATOM 771 N N . GLY A 1 96 ? 5.851 -3.180 31.137 1.00 73.94 96 GLY A N 1
ATOM 772 C CA . GLY A 1 96 ? 7.175 -3.546 30.624 1.00 73.94 96 GLY A CA 1
ATOM 773 C C . GLY A 1 96 ? 7.208 -3.961 29.148 1.00 73.94 96 GLY A C 1
ATOM 774 O O . GLY A 1 96 ? 8.284 -3.953 28.554 1.00 73.94 96 GLY A O 1
ATOM 775 N N . GLU A 1 97 ? 6.065 -4.229 28.514 1.00 74.44 97 GLU A N 1
ATOM 776 C CA . GLU A 1 97 ? 5.994 -4.440 27.066 1.00 74.44 97 GLU A CA 1
ATOM 777 C C . GLU A 1 97 ? 5.892 -3.100 26.348 1.00 74.44 97 GLU A C 1
ATOM 779 O O . GLU A 1 97 ? 5.146 -2.212 26.751 1.00 74.44 97 GLU A O 1
ATOM 784 N N . GLU A 1 98 ? 6.647 -2.908 25.272 1.00 68.38 98 GLU A N 1
ATOM 785 C CA . GLU A 1 98 ? 6.573 -1.669 24.492 1.00 68.38 98 GLU A CA 1
ATOM 786 C C . GLU A 1 98 ? 5.328 -1.599 23.594 1.00 68.38 98 GLU A C 1
ATOM 788 O O . GLU A 1 98 ? 4.895 -0.497 23.264 1.00 68.38 98 GLU A O 1
ATOM 793 N N . ASN A 1 99 ? 4.745 -2.743 23.214 1.00 74.50 99 ASN A N 1
ATOM 794 C CA . ASN A 1 99 ? 3.750 -2.847 22.138 1.00 74.50 99 ASN A CA 1
ATOM 795 C C . ASN A 1 99 ? 2.616 -3.816 22.504 1.00 74.50 99 ASN A C 1
ATOM 797 O O . ASN A 1 99 ? 2.808 -4.676 23.360 1.00 74.50 99 ASN A O 1
ATOM 801 N N . GLY A 1 100 ? 1.451 -3.657 21.872 1.00 77.25 100 GLY A N 1
ATOM 802 C CA . GLY A 1 100 ? 0.223 -4.378 22.224 1.00 77.25 100 GLY A CA 1
ATOM 803 C C . GLY A 1 100 ? -0.054 -5.576 21.322 1.00 77.25 100 GLY A C 1
ATOM 804 O O . GLY A 1 100 ? 0.744 -5.922 20.451 1.00 77.25 100 GLY A O 1
ATOM 805 N N . GLU A 1 101 ? -1.214 -6.205 21.518 1.00 89.31 101 GLU A N 1
ATOM 806 C CA . GLU A 1 101 ? -1.711 -7.226 20.596 1.00 89.31 101 GLU A CA 1
ATOM 807 C C . GLU A 1 101 ? -2.058 -6.590 19.242 1.00 89.31 101 GLU A C 1
ATOM 809 O O . GLU A 1 101 ? -2.752 -5.570 19.178 1.00 89.31 101 GLU A O 1
ATOM 814 N N . MET A 1 102 ? -1.573 -7.202 18.161 1.00 93.06 102 MET A N 1
ATOM 815 C CA . MET A 1 102 ? -1.800 -6.743 16.794 1.00 93.06 102 MET A CA 1
ATOM 816 C C . MET A 1 102 ? -2.982 -7.491 16.183 1.00 93.06 102 MET A C 1
ATOM 818 O O . MET A 1 102 ? -3.002 -8.720 16.133 1.00 93.06 102 MET A O 1
ATOM 822 N N . LEU A 1 103 ? -3.955 -6.737 15.681 1.00 95.69 103 LEU A N 1
ATOM 823 C CA . LEU A 1 103 ? -4.993 -7.246 14.796 1.00 95.69 103 LEU A CA 1
ATOM 824 C C . LEU A 1 103 ? -4.617 -6.868 13.365 1.00 95.69 103 LEU A C 1
ATOM 826 O O . LEU A 1 103 ? -4.532 -5.682 13.059 1.00 95.69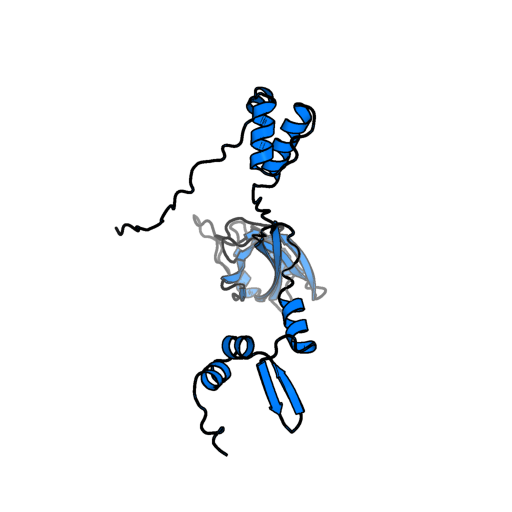 103 LEU A O 1
ATOM 830 N N . GLU A 1 104 ? -4.406 -7.855 12.500 1.00 96.00 104 GLU A N 1
ATOM 831 C CA . GLU A 1 104 ? -3.918 -7.643 11.134 1.00 96.00 104 GLU A CA 1
ATOM 832 C C . GLU A 1 104 ? -5.013 -7.844 10.079 1.00 96.00 104 GLU A C 1
ATOM 834 O O . GLU A 1 104 ? -5.941 -8.643 10.240 1.00 96.00 104 GLU A O 1
ATOM 839 N N . SER A 1 105 ? -4.885 -7.133 8.961 1.00 96.56 105 SER A N 1
ATOM 840 C CA . SER A 1 105 ? -5.627 -7.422 7.741 1.00 96.56 105 SER A CA 1
ATOM 841 C C . SER A 1 105 ? -5.104 -8.698 7.087 1.00 96.56 105 SER A C 1
ATOM 843 O O . SER A 1 105 ? -3.947 -9.077 7.266 1.00 96.56 105 SER A O 1
ATOM 845 N N . ALA A 1 106 ? -5.918 -9.309 6.224 1.00 94.44 106 ALA A N 1
ATOM 846 C CA . ALA A 1 106 ? -5.412 -10.346 5.333 1.00 94.44 106 ALA A CA 1
ATOM 847 C C . ALA A 1 106 ? -4.256 -9.780 4.477 1.00 94.44 106 ALA A C 1
ATOM 849 O O . ALA A 1 106 ? -4.411 -8.686 3.917 1.00 94.44 106 ALA A O 1
ATOM 850 N N . PRO A 1 107 ? -3.115 -10.483 4.374 1.00 93.62 107 PRO A N 1
ATOM 851 C CA . PRO A 1 107 ? -1.998 -10.014 3.574 1.00 93.62 107 PRO A CA 1
ATOM 852 C C . PRO A 1 107 ? -2.340 -10.085 2.083 1.00 93.62 107 PRO A C 1
ATOM 854 O O . PRO A 1 107 ? -2.972 -11.031 1.607 1.00 93.62 107 PRO A O 1
ATOM 857 N N . CYS A 1 108 ? -1.875 -9.097 1.326 1.00 92.88 108 CYS A N 1
ATOM 858 C CA . CYS A 1 108 ? -1.897 -9.091 -0.129 1.00 92.88 108 CYS A CA 1
ATOM 859 C C . CYS A 1 108 ? -0.468 -9.180 -0.670 1.00 92.88 108 CYS A C 1
ATOM 861 O O . CYS A 1 108 ? 0.452 -8.545 -0.154 1.00 92.88 108 CYS A O 1
ATOM 863 N N . LYS A 1 109 ? -0.264 -9.979 -1.721 1.00 92.12 109 LYS A N 1
ATOM 864 C CA . LYS A 1 109 ? 1.056 -10.111 -2.342 1.00 92.12 109 LYS A CA 1
ATOM 865 C C . LYS A 1 109 ? 1.293 -8.983 -3.334 1.00 92.12 109 LYS A C 1
ATOM 867 O O . LYS A 1 109 ? 0.665 -8.951 -4.390 1.00 92.12 109 LYS A O 1
ATOM 872 N N . ILE A 1 110 ? 2.243 -8.104 -3.025 1.00 88.62 110 ILE A N 1
ATOM 873 C CA . ILE A 1 110 ? 2.699 -7.036 -3.919 1.00 88.62 110 ILE A CA 1
ATOM 874 C C . ILE A 1 110 ? 4.206 -7.188 -4.116 1.00 88.62 110 ILE A C 1
ATOM 876 O O . ILE A 1 110 ? 4.974 -7.172 -3.157 1.00 88.62 110 ILE A O 1
ATOM 880 N N . MET A 1 111 ? 4.627 -7.366 -5.373 1.00 82.06 111 MET A N 1
ATOM 881 C CA . MET A 1 111 ? 6.033 -7.600 -5.743 1.00 82.06 111 MET A CA 1
ATOM 882 C C . MET A 1 111 ? 6.691 -8.721 -4.922 1.00 82.06 111 MET A C 1
ATOM 884 O O . MET A 1 111 ? 7.812 -8.576 -4.459 1.00 82.06 111 MET A O 1
ATOM 888 N N . TYR A 1 112 ? 5.982 -9.841 -4.744 1.00 85.38 112 TYR A N 1
ATOM 889 C CA . TYR A 1 112 ? 6.433 -11.023 -3.988 1.00 85.38 112 TYR A CA 1
ATOM 890 C C . TYR A 1 112 ? 6.562 -10.848 -2.469 1.00 85.38 112 TYR A C 1
ATOM 892 O O . TYR A 1 112 ? 6.898 -11.813 -1.784 1.00 85.38 112 TYR A O 1
ATOM 900 N N . HIS A 1 113 ? 6.223 -9.680 -1.930 1.00 89.06 113 HIS A N 1
ATOM 901 C CA . HIS A 1 113 ? 6.176 -9.437 -0.492 1.00 89.06 113 HIS A CA 1
ATOM 902 C C . HIS A 1 113 ? 4.735 -9.407 0.003 1.00 89.06 113 HIS A C 1
ATOM 904 O O . HIS A 1 113 ? 3.820 -9.099 -0.763 1.00 89.06 113 HIS A O 1
ATOM 910 N N . ASP A 1 114 ? 4.540 -9.747 1.274 1.00 92.75 114 ASP A N 1
ATOM 911 C CA . ASP A 1 114 ? 3.246 -9.636 1.934 1.00 92.75 114 ASP A CA 1
ATOM 912 C C . ASP A 1 114 ? 3.074 -8.212 2.458 1.00 92.75 114 ASP A C 1
ATOM 914 O O . ASP A 1 114 ? 3.931 -7.677 3.161 1.00 92.75 114 ASP A O 1
ATOM 918 N N . TRP A 1 115 ? 1.969 -7.597 2.061 1.00 94.19 115 TRP A N 1
ATOM 919 C CA . TRP A 1 115 ? 1.590 -6.248 2.439 1.00 94.19 115 TRP A CA 1
ATOM 920 C C . TRP A 1 115 ? 0.237 -6.273 3.113 1.00 94.19 115 TRP A C 1
ATOM 922 O O . TRP A 1 115 ? -0.677 -6.978 2.682 1.00 94.19 115 TRP A O 1
ATOM 932 N N . GLY A 1 116 ? 0.080 -5.451 4.132 1.00 95.69 116 GLY A N 1
ATOM 933 C CA . GLY A 1 116 ? -1.165 -5.376 4.865 1.00 95.69 116 GLY A CA 1
ATOM 934 C C . GLY A 1 116 ? -1.167 -4.206 5.818 1.00 95.69 116 GLY A C 1
ATOM 935 O O . GLY A 1 116 ? -0.305 -3.326 5.785 1.00 95.69 116 GLY A O 1
ATOM 936 N N . CYS A 1 117 ? -2.176 -4.187 6.667 1.00 96.88 117 CYS A N 1
ATOM 937 C CA . CYS A 1 117 ? -2.307 -3.199 7.716 1.00 96.88 117 CYS A CA 1
ATOM 938 C C . CYS A 1 117 ? -2.559 -3.908 9.034 1.00 96.88 117 CYS A C 1
ATOM 940 O O . CYS A 1 117 ? -3.084 -5.019 9.052 1.00 96.88 117 CYS A O 1
ATOM 942 N N . TYR A 1 118 ? -2.229 -3.257 10.136 1.00 96.62 118 TYR A N 1
ATOM 943 C CA . TYR A 1 118 ? -2.620 -3.737 11.446 1.00 96.62 118 TYR A CA 1
ATOM 944 C C . TYR A 1 118 ? -2.997 -2.584 12.363 1.00 96.62 118 TYR A C 1
ATOM 946 O O . TYR A 1 118 ? -2.596 -1.431 12.164 1.00 96.62 118 TYR A O 1
ATOM 954 N N . VAL A 1 119 ? -3.792 -2.915 13.374 1.00 95.81 119 VAL A N 1
ATOM 955 C CA . VAL A 1 119 ? -4.125 -2.024 14.479 1.00 95.81 119 VAL A CA 1
ATOM 956 C C . VAL A 1 119 ? -3.748 -2.662 15.802 1.00 95.81 119 VAL A C 1
ATOM 958 O O . VAL A 1 119 ? -3.808 -3.877 15.962 1.00 95.81 119 VAL A O 1
ATOM 961 N N . GLU A 1 120 ? -3.393 -1.826 16.765 1.00 93.31 120 GLU A N 1
ATOM 962 C CA . GLU A 1 120 ? -3.115 -2.231 18.143 1.00 93.31 120 GLU A CA 1
ATOM 963 C C . GLU A 1 120 ? -3.669 -1.167 19.093 1.00 93.31 120 GLU A C 1
ATOM 965 O O . GLU A 1 120 ? -3.776 0.013 18.732 1.00 93.31 120 GLU A O 1
ATOM 970 N N . LYS A 1 121 ? -4.023 -1.559 20.318 1.00 90.44 121 LYS A N 1
ATOM 971 C CA . LYS A 1 121 ? -4.331 -0.576 21.363 1.00 90.44 121 LYS A CA 1
ATOM 972 C C . LYS A 1 121 ? -3.033 -0.027 21.939 1.00 90.44 121 LYS A C 1
ATOM 974 O O . LYS A 1 121 ? -2.089 -0.775 22.180 1.00 90.44 121 LYS A O 1
ATOM 979 N N . TYR A 1 122 ? -2.994 1.281 22.162 1.00 79.56 122 TYR A N 1
ATOM 980 C CA . TYR A 1 122 ? -1.845 1.923 22.793 1.00 79.56 122 TYR A CA 1
ATOM 981 C C . TYR A 1 122 ? -1.913 1.814 24.326 1.00 79.56 122 TYR A C 1
ATOM 983 O O . TYR A 1 122 ? -2.964 1.491 24.877 1.00 79.56 122 TYR A O 1
ATOM 991 N N . LYS A 1 123 ? -0.792 2.095 25.009 1.00 74.06 123 LYS A N 1
ATOM 992 C CA . LYS A 1 123 ? -0.715 2.110 26.484 1.00 74.06 123 LYS A CA 1
ATOM 993 C C . LYS A 1 123 ? -1.631 3.151 27.122 1.00 74.06 123 LYS A C 1
ATOM 995 O O . LYS A 1 123 ? -2.100 2.961 28.234 1.00 74.06 123 LYS A O 1
ATOM 1000 N N . GLU A 1 124 ? -1.846 4.272 26.437 1.00 69.31 124 GLU A N 1
ATOM 1001 C CA . GLU A 1 124 ? -2.803 5.279 26.887 1.00 69.31 124 GLU A CA 1
ATOM 1002 C C . GLU A 1 124 ? -4.224 4.833 26.546 1.00 69.31 124 GLU A C 1
ATOM 1004 O O . GLU A 1 124 ? -4.542 4.534 25.388 1.00 69.31 124 GLU A O 1
ATOM 1009 N N . ASP A 1 125 ? -5.081 4.821 27.565 1.00 71.81 125 ASP A N 1
ATOM 1010 C CA . ASP A 1 125 ? -6.454 4.365 27.435 1.00 71.81 125 ASP A CA 1
ATOM 1011 C C . ASP A 1 125 ? -7.204 5.093 26.317 1.00 71.81 125 ASP A C 1
ATOM 1013 O O . ASP A 1 125 ? -7.252 6.323 26.218 1.00 71.81 125 ASP A O 1
ATOM 1017 N N . GLY A 1 126 ? -7.868 4.295 25.484 1.00 84.88 126 GLY A N 1
ATOM 1018 C CA . GLY A 1 126 ? -8.847 4.797 24.535 1.00 84.88 126 GLY A CA 1
ATOM 1019 C C . GLY A 1 126 ? -8.307 5.168 23.160 1.00 84.88 126 GLY A C 1
ATOM 1020 O O . GLY A 1 126 ? -9.094 5.708 22.386 1.00 84.88 126 GLY A O 1
ATOM 1021 N N . PHE A 1 127 ? -7.049 4.873 22.816 1.00 91.00 127 PHE A N 1
ATOM 1022 C CA . PHE A 1 127 ? -6.522 5.071 21.461 1.00 91.00 127 PHE A CA 1
ATOM 1023 C C . PHE A 1 127 ? -6.194 3.765 20.734 1.00 91.00 127 PHE A C 1
ATOM 1025 O O . PHE A 1 127 ? -5.712 2.794 21.316 1.00 91.00 127 PHE A O 1
ATOM 1032 N N . LEU A 1 128 ? -6.429 3.789 19.425 1.00 92.75 128 LEU A N 1
ATOM 1033 C CA . LEU A 1 128 ? -5.998 2.782 18.470 1.00 92.75 128 LEU A CA 1
ATOM 1034 C C . LEU A 1 128 ? -4.834 3.354 17.659 1.00 92.75 128 LEU A C 1
ATOM 1036 O O . LEU A 1 128 ? -4.920 4.492 17.192 1.00 92.75 128 LEU A O 1
ATOM 1040 N N . SER A 1 129 ? -3.773 2.577 17.489 1.00 93.81 129 SER A N 1
ATOM 1041 C CA . SER A 1 129 ? -2.690 2.852 16.542 1.00 93.81 129 SER A CA 1
ATOM 1042 C C . SER A 1 129 ? -2.958 2.113 15.231 1.00 93.81 129 SER A C 1
ATOM 1044 O O . SER A 1 129 ? -3.628 1.081 15.235 1.00 93.81 129 SER A O 1
ATOM 1046 N N . PHE A 1 130 ? -2.448 2.635 14.117 1.00 95.56 130 PHE A N 1
ATOM 1047 C CA . PHE A 1 130 ? -2.608 2.032 12.792 1.00 95.56 130 PHE A CA 1
ATOM 1048 C C . PHE A 1 130 ? -1.288 2.059 12.038 1.00 95.56 130 PHE A C 1
ATOM 1050 O O . PHE A 1 130 ? -0.634 3.103 11.981 1.00 95.56 130 PHE A O 1
ATOM 1057 N N . TYR A 1 131 ? -0.938 0.940 11.414 1.00 95.31 131 TYR A N 1
ATOM 1058 C CA . TYR A 1 131 ? 0.289 0.807 10.642 1.00 95.31 131 TYR A CA 1
ATOM 1059 C C . TYR A 1 131 ? 0.048 0.003 9.372 1.00 95.31 131 TYR A C 1
ATOM 1061 O O . TYR A 1 131 ? -0.770 -0.917 9.343 1.00 95.31 131 TYR A O 1
ATOM 1069 N N . VAL A 1 132 ? 0.800 0.336 8.329 1.00 95.44 132 VAL A N 1
ATOM 1070 C CA . VAL A 1 132 ? 0.931 -0.477 7.118 1.00 95.44 132 VAL A CA 1
ATOM 1071 C C . VAL A 1 132 ? 2.243 -1.242 7.217 1.00 95.44 132 VAL A C 1
ATOM 1073 O O . VAL A 1 132 ? 3.272 -0.647 7.527 1.00 95.44 132 VAL A O 1
ATOM 1076 N N . TYR A 1 133 ? 2.226 -2.544 6.956 1.00 94.19 133 TYR A N 1
ATOM 1077 C CA . TYR A 1 133 ? 3.432 -3.366 6.875 1.00 94.19 133 TYR A CA 1
ATOM 1078 C C . TYR A 1 133 ? 3.677 -3.818 5.434 1.00 94.19 133 TYR A C 1
ATOM 1080 O O . TYR A 1 133 ? 2.757 -3.874 4.613 1.00 94.19 133 TYR A O 1
ATOM 1088 N N . GLY A 1 134 ? 4.935 -4.115 5.125 1.00 91.25 134 GLY A N 1
ATOM 1089 C CA . GLY A 1 134 ? 5.388 -4.437 3.780 1.00 91.25 134 GLY A CA 1
ATOM 1090 C C . GLY A 1 134 ? 6.865 -4.805 3.768 1.00 91.25 134 GLY A C 1
ATOM 1091 O O . GLY A 1 134 ? 7.430 -5.196 4.786 1.00 91.25 134 GLY A O 1
ATOM 1092 N N . HIS A 1 135 ? 7.500 -4.674 2.606 1.00 87.62 135 HIS A N 1
ATOM 1093 C CA . HIS A 1 135 ? 8.926 -4.956 2.473 1.00 87.62 135 HIS A CA 1
ATOM 1094 C C . HIS A 1 135 ? 9.790 -3.880 3.149 1.00 87.62 135 HIS A C 1
ATOM 1096 O O . HIS A 1 135 ? 9.622 -2.696 2.870 1.00 87.62 135 HIS A O 1
ATOM 1102 N N . ASP A 1 136 ? 10.768 -4.296 3.959 1.00 83.00 136 ASP A N 1
ATOM 1103 C CA . ASP A 1 136 ? 11.572 -3.399 4.801 1.00 83.00 136 ASP A CA 1
ATOM 1104 C C . ASP A 1 136 ? 12.338 -2.309 4.049 1.00 83.00 136 ASP A C 1
ATOM 1106 O O . ASP A 1 136 ? 12.567 -1.244 4.607 1.00 83.00 136 ASP A O 1
ATOM 1110 N N . SER A 1 137 ? 12.746 -2.541 2.802 1.00 82.44 137 SER A N 1
ATOM 1111 C CA . SER A 1 137 ? 13.445 -1.528 1.997 1.00 82.44 137 SER A CA 1
ATOM 1112 C C . SER A 1 137 ? 12.558 -0.872 0.942 1.00 82.44 137 SER A C 1
ATOM 1114 O O . SER A 1 137 ? 13.057 -0.178 0.052 1.00 82.44 137 SER A O 1
ATOM 1116 N N . ALA A 1 138 ? 11.242 -1.099 1.001 1.00 87.00 138 ALA A N 1
ATOM 1117 C CA . ALA A 1 138 ? 10.327 -0.455 0.078 1.00 87.00 138 ALA A CA 1
ATOM 1118 C C . ALA A 1 138 ? 10.254 1.048 0.343 1.00 87.00 138 ALA A C 1
ATOM 1120 O O . ALA A 1 138 ? 10.056 1.513 1.465 1.00 87.00 138 ALA A O 1
ATOM 1121 N N . LYS A 1 139 ? 10.343 1.800 -0.749 1.00 90.62 139 LYS A N 1
ATOM 1122 C CA . LYS A 1 139 ? 10.066 3.229 -0.780 1.00 90.62 139 LYS A CA 1
ATOM 1123 C C . LYS A 1 139 ? 8.584 3.382 -1.071 1.00 90.62 139 LYS A C 1
ATOM 1125 O O . LYS A 1 139 ? 8.139 2.938 -2.130 1.00 90.62 139 LYS A O 1
ATOM 1130 N N . ALA A 1 140 ? 7.802 3.975 -0.177 1.00 92.75 140 ALA A N 1
ATOM 1131 C CA . ALA A 1 140 ? 6.362 4.090 -0.395 1.00 92.75 140 ALA A CA 1
ATOM 1132 C C . ALA A 1 140 ? 5.761 5.383 0.151 1.00 92.75 140 ALA A C 1
ATOM 1134 O O . ALA A 1 140 ? 6.363 6.096 0.944 1.00 92.75 140 ALA A O 1
ATOM 1135 N N . SER A 1 141 ? 4.546 5.673 -0.287 1.00 94.69 141 SER A N 1
ATOM 1136 C CA . SER A 1 141 ? 3.621 6.604 0.351 1.00 94.69 141 SER A CA 1
ATOM 1137 C C . SER A 1 141 ? 2.249 5.958 0.423 1.00 94.69 141 SER A C 1
ATOM 1139 O O . SER A 1 141 ? 1.964 5.032 -0.342 1.00 94.69 141 SER A O 1
ATOM 1141 N N . TYR A 1 142 ? 1.386 6.403 1.329 1.00 96.31 142 TYR A N 1
ATOM 1142 C CA . TYR A 1 142 ? 0.011 5.928 1.323 1.00 96.31 142 TYR A CA 1
ATOM 1143 C C . TYR A 1 142 ? -0.970 6.929 1.909 1.00 96.31 142 TYR A C 1
ATOM 1145 O O . TYR A 1 142 ? -0.664 7.666 2.838 1.00 96.31 142 TYR A O 1
ATOM 1153 N N . SER A 1 143 ? -2.195 6.878 1.406 1.00 98.00 143 SER A N 1
ATOM 1154 C CA . SER A 1 143 ? -3.314 7.636 1.950 1.00 98.00 143 SER A CA 1
ATOM 1155 C C . SER A 1 143 ? -4.298 6.678 2.621 1.00 98.00 143 SER A C 1
ATOM 1157 O O . SER A 1 143 ? -4.718 5.686 2.015 1.00 98.00 143 SER A O 1
ATOM 1159 N N . LEU A 1 144 ? -4.668 6.975 3.863 1.00 98.25 144 LEU A N 1
ATOM 1160 C CA . LEU A 1 144 ? -5.606 6.216 4.685 1.00 98.25 144 LEU A CA 1
ATOM 1161 C C . LEU A 1 144 ? -6.992 6.859 4.628 1.00 98.25 144 LEU A C 1
ATOM 1163 O O . LEU A 1 144 ? -7.148 8.048 4.898 1.00 98.25 144 LEU A O 1
ATOM 1167 N N . TYR A 1 145 ? -8.005 6.059 4.322 1.00 98.38 145 TYR A N 1
ATOM 1168 C CA . TYR A 1 145 ? -9.399 6.468 4.229 1.00 98.38 145 TYR A CA 1
ATOM 1169 C C . TYR A 1 145 ? -10.265 5.648 5.178 1.00 98.38 145 TYR A C 1
ATOM 1171 O O . TYR A 1 145 ? -10.056 4.445 5.359 1.00 98.38 145 TYR A O 1
ATOM 1179 N N . LEU A 1 146 ? -11.297 6.294 5.716 1.00 97.88 146 LEU A N 1
ATOM 1180 C CA . LEU A 1 146 ? -12.350 5.656 6.498 1.00 97.88 146 LEU A CA 1
ATOM 1181 C C . LEU A 1 146 ? -13.716 5.981 5.925 1.00 97.88 146 LEU A C 1
ATOM 1183 O O . LEU A 1 146 ? -13.955 7.101 5.467 1.00 97.88 146 LEU A O 1
ATOM 1187 N N . LYS A 1 147 ? -14.643 5.030 6.020 1.00 97.19 147 LYS A N 1
ATOM 1188 C CA . LYS A 1 147 ? -16.054 5.344 5.796 1.00 97.19 147 LYS A CA 1
ATOM 1189 C C . LYS A 1 147 ? -16.631 6.146 6.960 1.00 97.19 147 LYS A C 1
ATOM 1191 O O . LYS A 1 147 ? -16.338 5.879 8.127 1.00 97.19 147 LYS A O 1
ATOM 1196 N N . VAL A 1 148 ? -17.463 7.133 6.645 1.00 95.62 148 VAL A N 1
ATOM 1197 C CA . VAL A 1 148 ? -18.230 7.911 7.628 1.00 95.62 148 VAL A CA 1
ATOM 1198 C C . VAL A 1 148 ? -19.608 7.293 7.802 1.00 95.62 148 VAL A C 1
ATOM 1200 O O . VAL A 1 148 ? -20.326 7.105 6.827 1.00 95.62 148 VAL A O 1
ATOM 1203 N N . ASN A 1 149 ? -20.025 7.036 9.040 1.00 93.19 149 ASN A N 1
ATOM 1204 C CA . ASN A 1 149 ? -21.265 6.309 9.311 1.00 93.19 149 ASN A CA 1
ATOM 1205 C C . ASN A 1 149 ? -22.545 7.012 8.842 1.00 93.19 149 ASN A C 1
ATOM 1207 O O . ASN A 1 149 ? -23.490 6.350 8.432 1.00 93.19 149 ASN A O 1
ATOM 1211 N N . LYS A 1 150 ? -22.580 8.347 8.883 1.00 91.06 150 LYS A N 1
ATOM 1212 C CA . LYS A 1 150 ? -23.759 9.133 8.492 1.00 91.06 150 LYS A CA 1
ATOM 1213 C C . LYS A 1 150 ? -24.004 9.148 6.986 1.00 91.06 150 LYS A C 1
ATOM 1215 O O . LYS A 1 150 ? -25.150 9.290 6.580 1.00 91.06 150 LYS A O 1
ATOM 1220 N N . THR A 1 151 ? -22.943 9.080 6.181 1.00 93.00 151 THR A N 1
ATOM 1221 C CA . THR A 1 151 ? -23.025 9.246 4.720 1.00 93.00 151 THR A CA 1
ATOM 1222 C C . THR A 1 151 ? -22.638 7.992 3.944 1.00 93.00 151 THR A C 1
ATOM 1224 O O . THR A 1 151 ? -22.910 7.922 2.754 1.00 93.00 151 THR A O 1
ATOM 1227 N N . ASP A 1 152 ? -22.018 7.008 4.602 1.00 93.50 152 ASP A N 1
ATOM 1228 C CA . ASP A 1 152 ? -21.386 5.835 3.982 1.00 93.50 152 ASP A CA 1
ATOM 1229 C C . ASP A 1 152 ? -20.334 6.190 2.907 1.00 93.50 152 ASP A C 1
ATOM 1231 O O . ASP A 1 152 ? -20.024 5.418 1.998 1.00 93.50 152 ASP A O 1
ATOM 1235 N N . GLU A 1 153 ? -19.741 7.381 3.017 1.00 95.94 153 GLU A N 1
ATOM 1236 C CA . GLU A 1 153 ? -18.720 7.866 2.091 1.00 95.94 153 GLU A CA 1
ATOM 1237 C C . GLU A 1 153 ? -17.315 7.656 2.648 1.00 95.94 153 GLU A C 1
ATOM 1239 O O . GLU A 1 153 ? -17.060 7.856 3.839 1.00 95.94 153 GLU A O 1
ATOM 1244 N N . TRP A 1 154 ? -16.380 7.334 1.755 1.00 97.25 154 TRP A N 1
ATOM 1245 C CA . TRP A 1 154 ? -14.953 7.336 2.056 1.00 97.25 154 TRP A CA 1
ATOM 1246 C C . TRP A 1 154 ? -14.446 8.765 2.233 1.00 97.25 154 TRP A C 1
ATOM 1248 O O . TRP A 1 154 ? -14.572 9.593 1.329 1.00 97.25 154 TRP A O 1
ATOM 1258 N N . LYS A 1 155 ? -13.807 9.041 3.369 1.00 97.06 155 LYS A N 1
ATOM 1259 C CA . LYS A 1 155 ? -13.078 10.288 3.605 1.00 97.06 155 LYS A CA 1
ATOM 1260 C C . LYS A 1 155 ? -11.617 10.005 3.885 1.00 97.06 155 LYS A C 1
ATOM 1262 O O . LYS A 1 155 ? -11.298 9.052 4.594 1.00 97.06 155 LYS A O 1
ATOM 1267 N N . LEU A 1 156 ? -10.755 10.843 3.308 1.00 96.81 156 LEU A N 1
ATOM 1268 C CA . LEU A 1 156 ? -9.337 10.865 3.639 1.00 96.81 156 LEU A CA 1
ATOM 1269 C C . LEU A 1 156 ? -9.208 11.173 5.127 1.00 96.81 156 LEU A C 1
ATOM 1271 O O . LEU A 1 156 ? -9.761 12.166 5.602 1.00 96.81 156 LEU A O 1
ATOM 1275 N N . ASP A 1 157 ? -8.503 10.307 5.833 1.00 96.31 157 ASP A N 1
ATOM 1276 C CA . ASP A 1 157 ? -8.274 10.439 7.260 1.00 96.31 157 ASP A CA 1
ATOM 1277 C C . ASP A 1 157 ? -6.842 10.869 7.565 1.00 96.31 157 ASP A C 1
ATOM 1279 O O . ASP A 1 157 ? -6.631 11.804 8.333 1.00 96.31 157 ASP A O 1
ATOM 1283 N N . GLN A 1 158 ? -5.868 10.216 6.931 1.00 96.19 158 GLN A N 1
ATOM 1284 C CA . GLN A 1 158 ? -4.454 10.554 7.052 1.00 96.19 158 GLN A CA 1
ATOM 1285 C C . GLN A 1 158 ? -3.731 10.357 5.723 1.00 96.19 158 GLN A C 1
ATOM 1287 O O . GLN A 1 158 ? -4.121 9.518 4.910 1.00 96.19 158 GLN A O 1
ATOM 1292 N N . ASP A 1 159 ? -2.652 11.109 5.524 1.00 95.69 159 ASP A N 1
ATOM 1293 C CA . ASP A 1 159 ? -1.775 10.974 4.364 1.00 95.69 159 ASP A CA 1
ATOM 1294 C C . ASP A 1 159 ? -0.325 10.822 4.824 1.00 95.69 159 ASP A C 1
ATOM 1296 O O . ASP A 1 159 ? 0.243 11.694 5.485 1.00 95.69 159 ASP A O 1
ATOM 1300 N N . ALA A 1 160 ? 0.254 9.669 4.515 1.00 92.00 160 ALA A N 1
ATOM 1301 C CA . ALA A 1 160 ? 1.628 9.323 4.812 1.00 92.00 160 ALA A CA 1
ATOM 1302 C C . ALA A 1 160 ? 2.467 9.606 3.558 1.00 92.00 160 ALA A C 1
ATOM 1304 O O . ALA A 1 160 ? 2.458 8.841 2.589 1.00 92.00 160 ALA A O 1
ATOM 1305 N N . GLY A 1 161 ? 3.164 10.746 3.566 1.00 89.25 161 GLY A N 1
ATOM 1306 C CA . GLY A 1 161 ? 4.064 11.153 2.484 1.00 89.25 161 GLY A CA 1
ATOM 1307 C C . GLY A 1 161 ? 5.240 10.190 2.304 1.00 89.25 161 GLY A C 1
ATOM 1308 O O . GLY A 1 161 ? 5.440 9.307 3.117 1.00 89.25 161 GLY A O 1
ATOM 1309 N N . TYR A 1 162 ? 6.028 10.362 1.244 1.00 88.62 162 TYR A N 1
ATOM 1310 C CA . TYR A 1 162 ? 7.142 9.466 0.901 1.00 88.62 162 TYR A CA 1
ATOM 1311 C C . TYR A 1 162 ? 8.012 9.047 2.106 1.00 88.62 162 TYR A C 1
ATOM 1313 O O . TYR A 1 162 ? 8.502 9.896 2.853 1.00 88.62 162 TYR A O 1
ATOM 1321 N N . TYR A 1 163 ? 8.243 7.742 2.228 1.00 85.06 163 TYR A N 1
ATOM 1322 C CA . TYR A 1 163 ? 9.078 7.117 3.244 1.00 85.06 163 TYR A CA 1
ATOM 1323 C C . TYR A 1 163 ? 9.995 6.068 2.615 1.00 85.06 163 TYR A C 1
ATOM 1325 O O . TYR A 1 163 ? 9.557 5.266 1.788 1.00 85.06 163 TYR A O 1
ATOM 1333 N N . ASP A 1 164 ? 11.266 6.082 3.011 1.00 83.38 164 ASP A N 1
ATOM 1334 C CA . ASP A 1 164 ? 12.327 5.176 2.553 1.00 83.38 164 ASP A CA 1
ATOM 1335 C C . ASP A 1 164 ? 13.158 4.582 3.703 1.00 83.38 164 ASP A C 1
ATOM 1337 O O . ASP A 1 164 ? 14.281 4.118 3.497 1.00 83.38 164 ASP A O 1
ATOM 1341 N N . GLY A 1 165 ? 12.595 4.584 4.915 1.00 78.69 165 GLY A N 1
ATOM 1342 C CA . GLY A 1 165 ? 13.168 3.918 6.082 1.00 78.69 165 GLY A CA 1
ATOM 1343 C C . GLY A 1 165 ? 12.732 2.455 6.214 1.00 78.69 165 GLY A C 1
ATOM 1344 O O . GLY A 1 165 ? 11.869 1.982 5.482 1.00 78.69 165 GLY A O 1
ATOM 1345 N N . GLY A 1 166 ? 13.326 1.747 7.178 1.00 81.81 166 GLY A N 1
ATOM 1346 C CA . GLY A 1 166 ? 12.981 0.361 7.507 1.00 81.81 166 GLY A CA 1
ATOM 1347 C C . GLY A 1 166 ? 11.566 0.207 8.078 1.00 81.81 166 GLY A C 1
ATOM 1348 O O . GLY A 1 166 ? 11.170 0.985 8.944 1.00 81.81 166 GLY A O 1
ATOM 1349 N N . TRP A 1 167 ? 10.836 -0.831 7.658 1.00 82.06 167 TRP A N 1
ATOM 1350 C CA . TRP A 1 167 ? 9.444 -1.111 8.056 1.00 82.06 167 TRP A CA 1
ATOM 1351 C C . TRP A 1 167 ? 9.352 -2.141 9.191 1.00 82.06 167 TRP A C 1
ATOM 1353 O O . TRP A 1 167 ? 8.370 -2.874 9.285 1.00 82.06 167 TRP A O 1
ATOM 1363 N N . SER A 1 168 ? 10.347 -2.191 10.083 1.00 79.25 168 SER A N 1
ATOM 1364 C CA . SER A 1 168 ? 10.517 -3.270 11.074 1.00 79.25 168 SER A CA 1
ATOM 1365 C C . SER A 1 168 ? 9.292 -3.545 11.965 1.00 79.25 168 SER A C 1
ATOM 1367 O O . SER A 1 168 ? 9.145 -4.653 12.476 1.00 79.25 168 SER A O 1
ATOM 1369 N N . ARG A 1 169 ? 8.404 -2.557 12.149 1.00 81.50 169 ARG A N 1
ATOM 1370 C CA . ARG A 1 169 ? 7.064 -2.700 12.757 1.00 81.50 169 ARG A CA 1
ATOM 1371 C C . ARG A 1 169 ? 5.985 -1.990 11.939 1.00 81.50 169 ARG A C 1
ATOM 1373 O O . ARG A 1 169 ? 5.091 -1.348 12.472 1.00 81.50 169 ARG A O 1
ATOM 1380 N N . GLY A 1 170 ? 6.113 -2.034 10.623 1.00 89.50 170 GLY A N 1
ATOM 1381 C CA . GLY A 1 170 ? 5.314 -1.219 9.728 1.00 89.50 170 GLY A CA 1
ATOM 1382 C C . GLY A 1 170 ? 5.529 0.283 9.925 1.00 89.50 170 GLY A C 1
ATOM 1383 O O . GLY A 1 170 ? 6.380 0.753 10.683 1.00 89.50 170 GLY A O 1
ATOM 1384 N N . TRP A 1 171 ? 4.739 1.050 9.190 1.00 92.75 171 TRP A N 1
ATOM 1385 C CA . TRP A 1 171 ? 4.822 2.495 9.121 1.00 92.75 171 TRP A CA 1
ATOM 1386 C C . TRP A 1 171 ? 3.422 3.107 9.210 1.00 92.75 171 TRP A C 1
ATOM 1388 O O . TRP A 1 171 ? 2.510 2.748 8.461 1.00 92.75 171 TRP A O 1
ATOM 1398 N N . GLY A 1 172 ? 3.232 4.026 10.158 1.00 93.62 172 GLY A N 1
ATOM 1399 C CA . GLY A 1 172 ? 1.946 4.667 10.413 1.00 93.62 172 GLY A CA 1
ATOM 1400 C C . GLY A 1 172 ? 1.936 5.512 11.677 1.00 93.62 172 GLY A C 1
ATOM 1401 O O . GLY A 1 172 ? 2.947 6.122 12.031 1.00 93.62 172 GLY A O 1
ATOM 1402 N N . TRP A 1 173 ? 0.785 5.572 12.343 1.00 92.62 173 TRP A N 1
ATOM 1403 C CA . TRP A 1 173 ? 0.532 6.515 13.429 1.00 92.62 173 TRP A CA 1
ATOM 1404 C C . TRP A 1 173 ? 0.246 5.796 14.744 1.00 92.62 173 TRP A C 1
ATOM 1406 O O . TRP A 1 173 ? -0.760 5.097 14.905 1.00 92.62 173 TRP A O 1
ATOM 1416 N N . ARG A 1 174 ? 1.107 6.064 15.728 1.00 90.06 174 ARG A N 1
ATOM 1417 C CA . ARG A 1 174 ? 0.803 5.832 17.143 1.00 90.06 174 ARG A CA 1
ATOM 1418 C C . ARG A 1 174 ? -0.345 6.735 17.568 1.00 90.06 174 ARG A C 1
ATOM 1420 O O . ARG A 1 174 ? -0.396 7.892 17.157 1.00 90.06 174 ARG A O 1
ATOM 1427 N N . CYS A 1 175 ? -1.247 6.213 18.394 1.00 90.94 175 CYS A N 1
ATOM 1428 C CA . CYS A 1 175 ? -2.416 6.952 18.880 1.00 90.94 175 CYS A CA 1
ATOM 1429 C C . CYS A 1 175 ? -3.269 7.562 17.751 1.00 90.94 175 CYS A C 1
ATOM 1431 O O . CYS A 1 175 ? -3.840 8.641 17.915 1.00 90.94 175 CYS A O 1
ATOM 1433 N N . TRP A 1 176 ? -3.351 6.875 16.609 1.00 93.75 176 TRP A N 1
ATOM 1434 C CA . TRP A 1 176 ? -4.037 7.328 15.400 1.00 93.75 176 TRP A CA 1
ATOM 1435 C C . TRP A 1 176 ? -5.445 7.882 15.665 1.00 93.75 176 TRP A C 1
ATOM 1437 O O . TRP A 1 176 ? -5.754 9.002 15.250 1.00 93.75 176 TRP A O 1
ATOM 1447 N N . LYS A 1 177 ? -6.302 7.140 16.381 1.00 93.94 177 LYS A N 1
ATOM 1448 C CA . LYS A 1 177 ? -7.656 7.609 16.718 1.00 93.94 177 LYS A CA 1
ATOM 1449 C C . LYS A 1 177 ? -8.160 7.138 18.068 1.00 93.94 177 LYS A C 1
ATOM 1451 O O . LYS A 1 177 ? -7.924 6.010 18.487 1.00 93.94 177 LYS A O 1
ATOM 1456 N N . LYS A 1 178 ? -8.978 7.991 18.697 1.00 93.75 178 LYS A N 1
ATOM 1457 C CA . LYS A 1 178 ? -9.751 7.617 19.884 1.00 93.75 178 LYS A CA 1
ATOM 1458 C C . LYS A 1 178 ? -10.823 6.585 19.535 1.00 93.75 178 LYS A C 1
ATOM 1460 O O . LYS A 1 178 ? -11.617 6.801 18.617 1.00 93.75 178 LYS A O 1
ATOM 1465 N N . LEU A 1 179 ? -10.925 5.533 20.342 1.00 93.38 179 LEU A N 1
ATOM 1466 C CA . LEU A 1 179 ? -11.959 4.501 20.255 1.00 93.38 179 LEU A CA 1
ATOM 1467 C C . LEU A 1 179 ? -13.363 5.105 20.355 1.00 93.38 179 LEU A C 1
ATOM 1469 O O . LEU A 1 179 ? -14.244 4.734 19.586 1.00 93.38 179 LEU A O 1
ATOM 1473 N N . SER A 1 180 ? -13.570 6.093 21.231 1.00 94.19 180 SER A N 1
ATOM 1474 C CA . SER A 1 180 ? -14.857 6.791 21.354 1.00 94.19 180 SER A CA 1
ATOM 1475 C C . SER A 1 180 ? -15.247 7.543 20.077 1.00 94.19 180 SER A C 1
ATOM 1477 O O . SER A 1 180 ? -16.411 7.530 19.679 1.00 94.19 180 SER A O 1
ATOM 1479 N N . HIS A 1 181 ? -14.275 8.153 19.395 1.00 94.75 181 HIS A N 1
ATOM 1480 C CA . HIS A 1 181 ? -14.503 8.853 18.134 1.00 94.75 181 HIS A CA 1
ATOM 1481 C C . HIS A 1 181 ? -14.800 7.879 16.988 1.00 94.75 181 HIS A C 1
ATOM 1483 O O . HIS A 1 181 ? -15.725 8.126 16.212 1.00 94.75 181 HIS A O 1
ATOM 1489 N N . LEU A 1 182 ? -14.061 6.766 16.904 1.00 94.94 182 LEU A N 1
ATOM 1490 C CA . LEU A 1 182 ? -14.335 5.682 15.953 1.00 94.94 182 LEU A CA 1
ATOM 1491 C C . LEU A 1 182 ? -15.746 5.122 16.152 1.00 94.94 182 LEU A C 1
ATOM 1493 O O . LEU A 1 182 ? -16.523 5.065 15.197 1.00 94.94 182 LEU A O 1
ATOM 1497 N N . LYS A 1 183 ? -16.109 4.816 17.403 1.00 94.50 183 LYS A N 1
ATOM 1498 C CA . LYS A 1 183 ? -17.424 4.276 17.770 1.00 94.50 183 LYS A CA 1
ATOM 1499 C C . LYS A 1 183 ? -18.572 5.203 17.374 1.00 94.50 183 LYS A C 1
ATOM 1501 O O . LYS A 1 183 ? -19.593 4.736 16.881 1.00 94.50 183 LYS A O 1
ATOM 1506 N N . ALA A 1 184 ? -18.395 6.513 17.545 1.00 95.69 184 ALA A N 1
ATOM 1507 C CA . ALA A 1 184 ? -19.429 7.500 17.245 1.00 95.69 184 ALA A CA 1
ATOM 1508 C C . ALA A 1 184 ? -19.587 7.822 15.746 1.00 95.69 184 ALA A C 1
ATOM 1510 O O . ALA A 1 184 ? -20.684 8.200 15.332 1.00 95.69 184 ALA A O 1
ATOM 1511 N N . ASN A 1 185 ? -18.523 7.710 14.939 1.00 96.56 185 ASN A N 1
ATOM 1512 C CA . ASN A 1 185 ? -18.495 8.294 13.586 1.00 96.56 185 ASN A CA 1
ATOM 1513 C C . ASN A 1 185 ? -18.182 7.316 12.445 1.00 96.56 185 ASN A C 1
ATOM 1515 O O . ASN A 1 185 ? -18.392 7.673 11.287 1.00 96.56 185 ASN A O 1
ATOM 1519 N N . HIS A 1 186 ? -17.678 6.113 12.729 1.00 96.44 186 HIS A N 1
ATOM 1520 C CA . HIS A 1 186 ? -17.124 5.231 11.691 1.00 96.44 186 HIS A CA 1
ATOM 1521 C C . HIS A 1 186 ? -17.663 3.795 11.721 1.00 96.44 186 HIS A C 1
ATOM 1523 O O . HIS A 1 186 ? -17.342 3.018 10.825 1.00 96.44 186 HIS A O 1
ATOM 1529 N N . ILE A 1 187 ? -18.497 3.441 12.707 1.00 96.12 187 ILE A N 1
ATOM 1530 C CA . ILE A 1 187 ? -19.161 2.132 12.734 1.00 96.12 187 ILE A CA 1
ATOM 1531 C C . ILE A 1 187 ? -20.347 2.127 11.769 1.00 96.12 187 ILE A C 1
ATOM 1533 O O . ILE A 1 187 ? -21.285 2.910 11.924 1.00 96.12 187 ILE A O 1
ATOM 1537 N N . ILE A 1 188 ? -20.320 1.193 10.823 1.00 95.50 188 ILE A N 1
ATOM 1538 C CA . ILE A 1 188 ? -21.376 0.913 9.850 1.00 95.50 188 ILE A CA 1
ATOM 1539 C C . ILE A 1 188 ? -21.658 -0.581 9.936 1.00 95.50 188 ILE A C 1
ATOM 1541 O O . ILE A 1 188 ? -20.753 -1.393 9.778 1.00 95.50 188 ILE A O 1
ATOM 1545 N N . ASN A 1 189 ? -22.897 -0.960 10.251 1.00 94.81 189 ASN A N 1
ATOM 1546 C CA . ASN A 1 189 ? -23.289 -2.368 10.411 1.00 94.81 189 ASN A CA 1
ATOM 1547 C C . ASN A 1 189 ? -22.380 -3.163 11.376 1.00 94.81 189 ASN A C 1
ATOM 1549 O O . ASN A 1 189 ? -22.058 -4.319 11.125 1.00 94.81 189 ASN A O 1
ATOM 1553 N N . GLY A 1 190 ? -21.936 -2.531 12.469 1.00 95.88 190 GLY A N 1
ATOM 1554 C CA . GLY A 1 190 ? -21.059 -3.161 13.465 1.00 95.88 190 GLY A CA 1
ATOM 1555 C C . GLY A 1 190 ? -19.580 -3.242 13.073 1.00 95.88 190 GLY A C 1
ATOM 1556 O O . GLY A 1 190 ? -18.783 -3.746 13.862 1.00 95.88 190 GLY A O 1
ATOM 1557 N N . LYS A 1 191 ? -19.195 -2.710 11.908 1.00 97.62 191 LYS A N 1
ATOM 1558 C CA . LYS A 1 191 ? -17.829 -2.757 11.381 1.00 97.62 191 LYS A CA 1
ATOM 1559 C C . LYS A 1 191 ? -17.243 -1.372 11.172 1.00 97.62 191 LYS A C 1
ATOM 1561 O O . LYS A 1 191 ? -17.973 -0.415 10.921 1.00 97.62 191 LYS A O 1
ATOM 1566 N N . ILE A 1 192 ? -15.920 -1.270 11.226 1.00 97.25 192 ILE A N 1
ATOM 1567 C CA . ILE A 1 192 ? -15.195 -0.142 10.638 1.00 97.25 192 ILE A CA 1
ATOM 1568 C C . ILE A 1 192 ? -14.631 -0.559 9.281 1.00 97.25 192 ILE A C 1
ATOM 1570 O O . ILE A 1 192 ? -14.155 -1.681 9.118 1.00 97.25 192 ILE A O 1
ATOM 1574 N N . HIS A 1 193 ? -14.697 0.347 8.307 1.00 97.75 193 HIS A N 1
ATOM 1575 C CA . HIS A 1 193 ? -14.195 0.112 6.955 1.00 97.75 193 HIS A CA 1
ATOM 1576 C C . HIS A 1 193 ? -12.999 1.020 6.696 1.00 97.75 193 HIS A C 1
ATOM 1578 O O . HIS A 1 193 ? -13.120 2.249 6.729 1.00 97.75 193 HIS A O 1
ATOM 1584 N N . VAL A 1 194 ? -11.861 0.392 6.431 1.00 98.06 194 VAL A N 1
ATOM 1585 C CA . VAL A 1 194 ? -10.568 1.023 6.191 1.00 98.06 194 VAL A CA 1
ATOM 1586 C C . VAL A 1 194 ? -10.158 0.793 4.741 1.00 98.06 194 VAL A C 1
ATOM 1588 O O . VAL A 1 194 ? -10.305 -0.308 4.208 1.00 98.06 194 VAL A O 1
ATOM 1591 N N . GLN A 1 195 ? -9.627 1.829 4.100 1.00 98.06 195 GLN A N 1
ATOM 1592 C CA . GLN A 1 195 ? -9.014 1.735 2.780 1.00 98.06 195 GLN A CA 1
ATOM 1593 C C . GLN A 1 195 ? -7.655 2.424 2.804 1.00 98.06 195 GLN A C 1
ATOM 1595 O O . GLN A 1 195 ? -7.545 3.587 3.179 1.00 98.06 195 GLN A O 1
ATOM 1600 N N . VAL A 1 196 ? -6.629 1.717 2.349 1.00 97.94 196 VAL A N 1
ATOM 1601 C CA . VAL A 1 196 ? -5.283 2.253 2.157 1.00 97.94 196 VAL A CA 1
ATOM 1602 C C . VAL A 1 196 ? -4.992 2.286 0.669 1.00 97.94 196 VAL A C 1
ATOM 1604 O O . VAL A 1 196 ? -5.021 1.253 0.001 1.00 97.94 196 VAL A O 1
ATOM 1607 N N . LYS A 1 197 ? -4.704 3.477 0.145 1.00 97.56 197 LYS A N 1
ATOM 1608 C CA . LYS A 1 197 ? -4.184 3.660 -1.212 1.00 97.56 197 LYS A CA 1
ATOM 1609 C C . LYS A 1 197 ? -2.674 3.786 -1.124 1.00 97.56 197 LYS A C 1
ATOM 1611 O O . LYS A 1 197 ? -2.168 4.842 -0.761 1.00 97.56 197 LYS A O 1
ATOM 1616 N N . LEU A 1 198 ? -1.986 2.694 -1.419 1.00 95.75 198 LEU A N 1
ATOM 1617 C CA . LEU A 1 198 ? -0.543 2.546 -1.304 1.00 95.75 198 LEU A CA 1
ATOM 1618 C C . LEU A 1 198 ? 0.129 2.865 -2.640 1.00 95.75 198 LEU A C 1
ATOM 1620 O O . LEU A 1 198 ? -0.312 2.411 -3.694 1.00 95.75 198 LEU A O 1
ATOM 1624 N N . ASN A 1 199 ? 1.222 3.611 -2.603 1.00 94.56 199 ASN A N 1
ATOM 1625 C CA . ASN A 1 199 ? 2.056 3.896 -3.757 1.00 94.56 199 ASN A CA 1
ATOM 1626 C C . ASN A 1 199 ? 3.490 3.452 -3.469 1.00 94.56 199 ASN A C 1
ATOM 1628 O O . ASN A 1 199 ? 4.146 4.020 -2.604 1.00 94.56 199 ASN A O 1
ATOM 1632 N N . ILE A 1 200 ? 3.975 2.449 -4.196 1.00 92.31 200 ILE A N 1
ATOM 1633 C CA . ILE A 1 200 ? 5.327 1.898 -4.043 1.00 92.31 200 ILE A CA 1
ATOM 1634 C C . ILE A 1 200 ? 6.201 2.463 -5.155 1.00 92.31 200 ILE A C 1
ATOM 1636 O O . ILE A 1 200 ? 5.867 2.332 -6.335 1.00 92.31 200 ILE A O 1
ATOM 1640 N N . TYR A 1 201 ? 7.308 3.091 -4.782 1.00 89.62 201 TYR A N 1
ATOM 1641 C CA . TYR A 1 201 ? 8.270 3.702 -5.686 1.00 89.62 201 TYR A CA 1
ATOM 1642 C C . TYR A 1 201 ? 9.388 2.716 -6.016 1.00 89.62 201 TYR A C 1
ATOM 1644 O O . TYR A 1 201 ? 10.079 2.221 -5.129 1.00 89.62 201 TYR A O 1
ATOM 1652 N N . ASN A 1 202 ? 9.604 2.504 -7.309 1.00 81.75 202 ASN A N 1
ATOM 1653 C CA . ASN A 1 202 ? 10.727 1.750 -7.834 1.00 81.75 202 ASN A CA 1
ATOM 1654 C C . ASN A 1 202 ? 11.699 2.737 -8.478 1.00 81.75 202 ASN A C 1
ATOM 1656 O O . ASN A 1 202 ? 11.353 3.439 -9.436 1.00 81.75 202 ASN A O 1
ATOM 1660 N N . GLU A 1 203 ? 12.923 2.782 -7.971 1.00 68.81 203 GLU A N 1
ATOM 1661 C CA . GLU A 1 203 ? 14.020 3.422 -8.686 1.00 68.81 203 GLU A CA 1
ATOM 1662 C C . GLU A 1 203 ? 14.516 2.447 -9.743 1.00 68.81 203 GLU A C 1
ATOM 1664 O O . GLU A 1 203 ? 15.041 1.382 -9.424 1.00 68.81 203 GLU A O 1
ATOM 1669 N N . ILE A 1 204 ? 14.291 2.788 -11.010 1.00 57.03 204 ILE A N 1
ATOM 1670 C CA . ILE A 1 204 ? 14.925 2.080 -12.110 1.00 57.03 2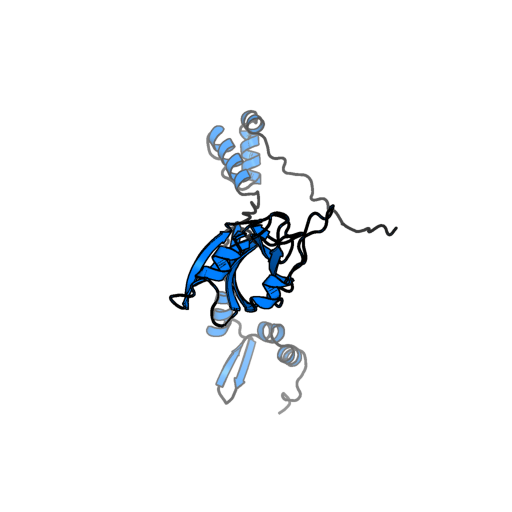04 ILE A CA 1
ATOM 1671 C C . ILE A 1 204 ? 16.182 2.873 -12.438 1.00 57.03 204 ILE A C 1
ATOM 1673 O O . ILE A 1 204 ? 16.125 3.973 -12.993 1.00 57.03 204 ILE A O 1
ATOM 1677 N N . GLU A 1 205 ? 17.328 2.328 -12.049 1.00 56.59 205 GLU A N 1
ATOM 1678 C CA . GLU A 1 205 ? 18.613 2.833 -12.510 1.00 56.59 205 GLU A CA 1
ATOM 1679 C C . GLU A 1 205 ? 18.784 2.411 -13.970 1.00 56.59 205 GLU A C 1
ATOM 1681 O O . GLU A 1 205 ? 19.112 1.262 -14.274 1.00 56.59 205 GLU A O 1
ATOM 1686 N N . HIS A 1 206 ? 18.521 3.331 -14.900 1.00 51.41 206 HIS A N 1
ATOM 1687 C CA . HIS A 1 206 ? 18.881 3.097 -16.289 1.00 51.41 206 HIS A CA 1
ATOM 1688 C C . HIS A 1 206 ? 20.332 3.489 -16.499 1.00 51.41 206 HIS A C 1
ATOM 1690 O O . HIS A 1 206 ? 20.733 4.646 -16.371 1.00 51.41 206 HIS A O 1
ATOM 1696 N N . THR A 1 207 ? 21.105 2.494 -16.896 1.00 48.81 207 THR A N 1
ATOM 1697 C CA . THR A 1 207 ? 22.456 2.649 -17.403 1.00 48.81 207 THR A CA 1
ATOM 1698 C C . THR A 1 207 ? 22.391 2.991 -18.889 1.00 48.81 207 THR A C 1
ATOM 1700 O O . THR A 1 207 ? 22.663 2.168 -19.763 1.00 48.81 207 THR A O 1
ATOM 1703 N N . SER A 1 208 ? 21.971 4.216 -19.208 1.00 50.94 208 SER A N 1
ATOM 1704 C CA . SER A 1 208 ? 21.959 4.673 -20.597 1.00 50.94 208 SER A CA 1
ATOM 1705 C C . SER A 1 208 ? 23.364 5.077 -21.008 1.00 50.94 208 SER A C 1
ATOM 1707 O O . SER A 1 208 ? 23.870 6.144 -20.669 1.00 50.94 208 SER A O 1
ATOM 1709 N N . ARG A 1 209 ? 24.010 4.213 -21.789 1.00 48.78 209 ARG A N 1
ATOM 1710 C CA . ARG A 1 209 ? 25.226 4.581 -22.506 1.00 48.78 209 ARG A CA 1
ATOM 1711 C C . ARG A 1 209 ? 24.811 5.583 -23.584 1.00 48.78 209 ARG A C 1
ATOM 1713 O O . ARG A 1 209 ? 24.122 5.193 -24.527 1.00 48.78 209 ARG A O 1
ATOM 1720 N N . LYS A 1 210 ? 25.236 6.848 -23.486 1.00 49.31 210 LYS A N 1
ATOM 1721 C CA . LYS A 1 210 ? 25.321 7.703 -24.679 1.00 49.31 210 LYS A CA 1
ATOM 1722 C C . LYS A 1 210 ? 26.332 7.031 -25.597 1.00 49.31 210 LYS A C 1
ATOM 1724 O O . LYS A 1 210 ? 27.540 7.183 -25.444 1.00 49.31 210 LYS A O 1
ATOM 1729 N N . LEU A 1 211 ? 25.843 6.179 -2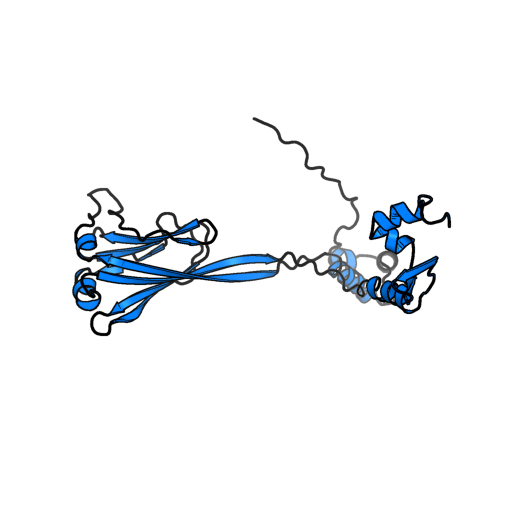6.493 1.00 47.34 211 LEU A N 1
ATOM 1730 C CA . LEU A 1 211 ? 26.659 5.740 -27.607 1.00 47.34 211 LEU A CA 1
ATOM 1731 C C . LEU A 1 211 ? 26.987 7.009 -28.402 1.00 47.34 211 LEU A C 1
ATOM 1733 O O . LEU A 1 211 ? 26.083 7.831 -28.592 1.00 47.34 211 LEU A O 1
ATOM 1737 N N . PRO A 1 212 ? 28.245 7.209 -28.835 1.00 53.19 212 PRO A N 1
ATOM 1738 C CA . PRO A 1 212 ? 28.552 8.290 -29.759 1.00 53.19 212 PRO A CA 1
ATOM 1739 C C . PRO A 1 212 ? 27.536 8.223 -30.899 1.00 53.19 212 PRO A C 1
ATOM 1741 O O . PRO A 1 212 ? 27.230 7.119 -31.365 1.00 53.19 212 PRO A O 1
ATOM 1744 N N . MET A 1 213 ? 26.978 9.377 -31.290 1.00 50.22 213 MET A N 1
ATOM 1745 C CA . MET A 1 213 ? 26.049 9.507 -32.417 1.00 50.22 213 MET A CA 1
ATOM 1746 C C . MET A 1 213 ? 26.773 9.110 -33.705 1.00 50.22 213 MET A C 1
ATOM 1748 O O . MET A 1 213 ? 27.210 9.931 -34.503 1.00 50.22 213 MET A O 1
ATOM 1752 N N . THR A 1 214 ? 26.949 7.812 -33.873 1.00 58.72 214 THR A N 1
ATOM 1753 C CA . THR A 1 214 ? 27.349 7.186 -35.112 1.00 58.72 214 THR A CA 1
ATOM 1754 C C . THR A 1 214 ? 26.093 7.125 -35.972 1.00 58.72 214 THR A C 1
ATOM 1756 O O . THR A 1 214 ? 25.005 6.863 -35.442 1.00 58.72 214 THR A O 1
ATOM 1759 N N . PRO A 1 215 ? 26.191 7.426 -37.278 1.00 58.31 215 PRO A N 1
ATOM 1760 C CA . PRO A 1 215 ? 25.062 7.229 -38.171 1.00 58.31 215 PRO A CA 1
ATOM 1761 C C . PRO A 1 215 ? 24.544 5.792 -37.987 1.00 58.31 215 PRO A C 1
ATOM 1763 O O . PRO A 1 215 ? 25.366 4.877 -37.845 1.00 58.31 215 PRO A O 1
ATOM 1766 N N . PRO A 1 216 ? 23.213 5.587 -37.927 1.00 60.72 216 PRO A N 1
ATOM 1767 C CA . PRO A 1 216 ? 22.634 4.275 -37.683 1.00 60.72 216 PRO A CA 1
ATOM 1768 C C . PRO A 1 216 ? 23.257 3.239 -38.621 1.00 60.72 216 PRO A C 1
ATOM 1770 O O . PRO A 1 216 ? 23.467 3.555 -39.794 1.00 60.72 216 PRO A O 1
ATOM 1773 N N . PRO A 1 217 ? 23.547 2.013 -38.157 1.00 61.91 217 PRO A N 1
ATOM 1774 C CA . PRO A 1 217 ? 24.040 0.965 -39.035 1.00 61.91 217 PRO A CA 1
ATOM 1775 C C . PRO A 1 217 ? 23.063 0.763 -40.201 1.00 61.91 217 PRO A C 1
ATOM 1777 O O . PRO A 1 217 ? 22.001 0.166 -40.050 1.00 61.91 217 PRO A O 1
ATOM 1780 N N . GLU A 1 218 ? 23.426 1.243 -41.390 1.00 78.50 218 GLU A N 1
ATOM 1781 C CA . GLU A 1 218 ? 22.609 1.135 -42.608 1.00 78.50 218 GLU A CA 1
ATOM 1782 C C . GLU A 1 218 ? 22.585 -0.293 -43.175 1.00 78.50 218 GLU A C 1
ATOM 1784 O O . GLU A 1 218 ? 22.192 -0.516 -44.317 1.00 78.50 218 GLU A O 1
ATOM 1789 N N . LEU A 1 219 ? 23.037 -1.291 -42.410 1.00 83.31 219 LEU A N 1
ATOM 1790 C CA . LEU A 1 219 ? 23.104 -2.667 -42.879 1.00 83.31 219 LEU A CA 1
ATOM 1791 C C . LEU A 1 219 ? 21.722 -3.159 -43.313 1.00 83.31 219 LEU A C 1
ATOM 1793 O O . LEU A 1 219 ? 21.618 -3.738 -44.385 1.00 83.31 219 LEU A O 1
ATOM 1797 N N . LYS A 1 220 ? 20.671 -2.853 -42.537 1.00 83.31 220 LYS A N 1
ATOM 1798 C CA . LYS A 1 220 ? 19.292 -3.248 -42.854 1.00 83.31 220 LYS A CA 1
ATOM 1799 C C . LYS A 1 220 ? 18.820 -2.680 -44.198 1.00 83.31 220 LYS A C 1
ATOM 1801 O O . LYS A 1 220 ? 18.345 -3.430 -45.039 1.00 83.31 220 LYS A O 1
ATOM 1806 N N . SER A 1 221 ? 18.983 -1.377 -44.424 1.00 80.12 221 SER A N 1
ATOM 1807 C CA . SER A 1 221 ? 18.543 -0.750 -45.678 1.00 80.12 221 SER A CA 1
ATOM 1808 C C . SER A 1 221 ? 19.372 -1.222 -46.876 1.00 80.12 221 SER A C 1
ATOM 1810 O O . SER A 1 221 ? 18.847 -1.402 -47.976 1.00 80.12 221 SER A O 1
ATOM 1812 N N . ARG A 1 222 ? 20.669 -1.483 -46.673 1.00 81.94 222 ARG A N 1
ATOM 1813 C CA . ARG A 1 222 ? 21.554 -2.024 -47.712 1.00 81.94 222 ARG A CA 1
ATOM 1814 C C . ARG A 1 222 ? 21.204 -3.472 -48.067 1.00 81.94 222 ARG A C 1
ATOM 1816 O O . ARG A 1 222 ? 21.189 -3.795 -49.253 1.00 81.94 222 ARG A O 1
ATOM 1823 N N . THR A 1 223 ? 20.881 -4.325 -47.093 1.00 84.50 223 THR A N 1
ATOM 1824 C CA . THR A 1 223 ? 20.470 -5.718 -47.351 1.00 84.50 223 THR A CA 1
ATOM 1825 C C . THR A 1 223 ? 19.066 -5.813 -47.947 1.00 84.50 223 THR A C 1
ATOM 1827 O O . THR A 1 223 ? 18.853 -6.621 -48.848 1.00 84.50 223 THR A O 1
ATOM 1830 N N . GLU A 1 224 ? 18.126 -4.957 -47.535 1.00 86.81 224 GLU A N 1
ATOM 1831 C CA . GLU A 1 224 ? 16.792 -4.853 -48.153 1.00 86.81 224 GLU A CA 1
ATOM 1832 C C . GLU A 1 224 ? 16.888 -4.510 -49.641 1.00 86.81 224 GLU A C 1
ATOM 1834 O O . GLU A 1 224 ? 16.215 -5.120 -50.478 1.00 86.81 224 GLU A O 1
ATOM 1839 N N . ARG A 1 225 ? 17.781 -3.579 -49.989 1.00 88.44 225 ARG A N 1
ATOM 1840 C CA . ARG A 1 225 ? 18.042 -3.217 -51.381 1.00 88.44 225 ARG A CA 1
ATOM 1841 C C . ARG A 1 225 ? 18.671 -4.365 -52.170 1.00 88.44 225 ARG A C 1
ATOM 1843 O O . ARG A 1 225 ? 18.279 -4.584 -53.310 1.00 88.44 225 ARG A O 1
ATOM 1850 N N . MET A 1 226 ? 19.597 -5.126 -51.576 1.00 90.56 226 MET A N 1
ATOM 1851 C CA . MET A 1 226 ? 20.164 -6.310 -52.238 1.00 90.56 226 MET A CA 1
ATOM 1852 C C . MET A 1 226 ? 19.081 -7.313 -52.642 1.00 90.56 226 MET A C 1
ATOM 1854 O O . MET A 1 226 ? 19.144 -7.850 -53.746 1.00 90.56 226 MET A O 1
ATOM 1858 N N . LEU A 1 227 ? 18.090 -7.543 -51.776 1.00 92.06 227 LEU A N 1
ATOM 1859 C CA . LEU A 1 227 ? 16.965 -8.431 -52.067 1.00 92.06 227 LEU A CA 1
ATOM 1860 C C . LEU A 1 227 ? 16.019 -7.835 -53.121 1.00 92.06 227 LEU A C 1
ATOM 1862 O O . LEU A 1 227 ? 15.693 -8.503 -54.097 1.00 92.06 227 LEU A O 1
ATOM 1866 N N . SER A 1 228 ? 15.620 -6.573 -52.947 1.00 90.19 228 SER A N 1
ATOM 1867 C CA . SER A 1 228 ? 14.614 -5.911 -53.796 1.00 90.19 228 SER A CA 1
ATOM 1868 C C . SER A 1 228 ? 15.102 -5.713 -55.233 1.00 90.19 228 SER A C 1
ATOM 1870 O O . SER A 1 228 ? 14.399 -6.037 -56.189 1.00 90.19 228 SER A O 1
ATOM 1872 N N . ASP A 1 229 ? 16.342 -5.248 -55.393 1.00 92.06 229 ASP A N 1
ATOM 1873 C CA . ASP A 1 229 ? 16.953 -5.011 -56.704 1.00 92.06 229 ASP A CA 1
ATOM 1874 C C . ASP A 1 229 ? 17.518 -6.318 -57.310 1.00 92.06 229 ASP A C 1
ATOM 1876 O O . ASP A 1 229 ? 17.806 -6.394 -58.510 1.00 92.06 229 ASP A O 1
ATOM 1880 N N . GLY A 1 230 ? 17.667 -7.371 -56.496 1.00 89.06 230 GLY A N 1
ATOM 1881 C CA . GLY A 1 230 ? 18.324 -8.631 -56.860 1.00 89.06 230 GLY A CA 1
ATOM 1882 C C . GLY A 1 230 ? 19.828 -8.480 -57.105 1.00 89.06 230 GLY A C 1
ATOM 1883 O O . GLY A 1 230 ? 20.404 -9.166 -57.953 1.00 89.06 230 GLY A O 1
ATOM 1884 N N . ILE A 1 231 ? 20.473 -7.537 -56.412 1.00 91.69 231 ILE A N 1
ATOM 1885 C CA . ILE A 1 231 ? 21.909 -7.270 -56.549 1.00 91.69 231 ILE A CA 1
ATOM 1886 C C . ILE A 1 231 ? 22.682 -8.482 -56.022 1.00 91.69 231 ILE A C 1
ATOM 1888 O O . ILE A 1 231 ? 22.566 -8.825 -54.848 1.00 91.69 231 ILE A O 1
ATOM 1892 N N . HIS A 1 232 ? 23.494 -9.103 -56.881 1.00 92.19 232 HIS A N 1
ATOM 1893 C CA . HIS A 1 232 ? 24.293 -10.303 -56.580 1.00 92.19 232 HIS A CA 1
ATOM 1894 C C . HIS A 1 232 ? 23.489 -11.539 -56.142 1.00 92.19 232 HIS A C 1
ATOM 1896 O O . HIS A 1 232 ? 24.041 -12.413 -55.476 1.00 92.19 232 HIS A O 1
ATOM 1902 N N . SER A 1 233 ? 22.208 -11.635 -56.505 1.00 94.06 233 SER A N 1
ATOM 1903 C CA . SER A 1 233 ? 21.443 -12.865 -56.286 1.00 94.06 233 SER A CA 1
ATOM 1904 C C . SER A 1 233 ? 22.072 -14.039 -57.043 1.00 94.06 233 SER A C 1
ATOM 1906 O O . SER A 1 233 ? 22.377 -13.932 -58.229 1.00 94.06 233 SER A O 1
ATOM 1908 N N . ASP A 1 234 ? 22.262 -15.158 -56.352 1.00 94.25 234 ASP A N 1
ATOM 1909 C CA . ASP A 1 234 ? 22.936 -16.374 -56.832 1.00 94.25 234 ASP A CA 1
ATOM 1910 C C . ASP A 1 234 ? 22.031 -17.619 -56.757 1.00 94.25 234 ASP A C 1
ATOM 1912 O O . ASP A 1 234 ? 22.463 -18.744 -57.038 1.00 94.25 234 ASP A O 1
ATOM 1916 N N . VAL A 1 235 ? 20.765 -17.416 -56.382 1.00 92.31 235 VAL A N 1
ATOM 1917 C CA . VAL A 1 235 ? 19.698 -18.417 -56.374 1.00 92.31 235 VAL A CA 1
ATOM 1918 C C . VAL A 1 235 ? 18.349 -17.762 -56.686 1.00 92.31 235 VAL A C 1
ATOM 1920 O O . VAL A 1 235 ? 18.090 -16.623 -56.289 1.00 92.31 235 VAL A O 1
ATOM 1923 N N . THR A 1 236 ? 17.482 -18.506 -57.371 1.00 93.62 236 THR A N 1
ATOM 1924 C CA . THR A 1 236 ? 16.074 -18.159 -57.583 1.00 93.62 236 THR A CA 1
ATOM 1925 C C . THR A 1 236 ? 15.214 -19.243 -56.947 1.00 93.62 236 THR A C 1
ATOM 1927 O O . THR A 1 236 ? 15.409 -20.425 -57.224 1.00 93.62 236 THR A O 1
ATOM 1930 N N . LEU A 1 237 ? 14.290 -18.849 -56.074 1.00 90.69 237 LEU A N 1
ATOM 1931 C CA . LEU A 1 237 ? 13.306 -19.740 -55.467 1.00 90.69 237 LEU A CA 1
ATOM 1932 C C . LEU A 1 237 ? 12.014 -19.679 -56.282 1.00 90.69 237 LEU A C 1
ATOM 1934 O O . LEU A 1 237 ? 11.489 -18.590 -56.504 1.00 90.69 237 LEU A O 1
ATOM 1938 N N . CYS A 1 238 ? 11.497 -20.832 -56.694 1.00 90.88 238 CYS A N 1
ATOM 1939 C CA . CYS A 1 238 ? 10.219 -20.931 -57.393 1.00 90.88 238 CYS A CA 1
ATOM 1940 C C . CYS A 1 238 ? 9.153 -21.446 -56.423 1.00 90.88 238 CYS A C 1
ATOM 1942 O O . CYS A 1 238 ? 9.293 -22.540 -55.882 1.00 90.88 238 CYS A O 1
ATOM 1944 N N . CYS A 1 239 ? 8.097 -20.667 -56.201 1.00 87.12 239 CYS A N 1
ATOM 1945 C CA . CYS A 1 239 ? 6.969 -21.039 -55.347 1.00 87.12 239 CYS A CA 1
ATOM 1946 C C . CYS A 1 239 ? 5.670 -20.776 -56.112 1.00 87.12 239 CYS A C 1
ATOM 1948 O O . CYS A 1 239 ? 5.434 -19.643 -56.524 1.00 87.12 239 CYS A O 1
ATOM 1950 N N . ASP A 1 240 ? 4.874 -21.819 -56.361 1.00 88.38 240 ASP A N 1
ATOM 1951 C CA . ASP A 1 240 ? 3.602 -21.746 -57.102 1.00 88.38 240 ASP A CA 1
ATOM 1952 C C . ASP A 1 240 ? 3.681 -20.976 -58.438 1.00 88.38 240 ASP A C 1
ATOM 1954 O O . ASP A 1 240 ? 2.793 -20.211 -58.808 1.00 88.38 240 ASP A O 1
ATOM 1958 N N . GLY A 1 241 ? 4.777 -21.173 -59.180 1.00 88.12 241 GLY A N 1
ATOM 1959 C CA . GLY A 1 241 ? 5.014 -20.515 -60.470 1.00 88.12 241 GLY A CA 1
ATOM 1960 C C . GLY A 1 241 ? 5.516 -19.069 -60.375 1.00 88.12 241 GLY A C 1
ATOM 1961 O O . GLY A 1 241 ? 5.747 -18.444 -61.408 1.00 88.12 241 GLY A O 1
ATOM 1962 N N . GLN A 1 242 ? 5.725 -18.542 -59.167 1.00 91.69 242 GLN A N 1
ATOM 1963 C CA . GLN A 1 242 ? 6.361 -17.250 -58.934 1.00 91.69 242 GLN A CA 1
ATOM 1964 C C . GLN A 1 242 ? 7.848 -17.417 -58.603 1.00 91.69 242 GLN A C 1
ATOM 1966 O O . GLN A 1 242 ? 8.228 -18.251 -57.781 1.00 91.69 242 GLN A O 1
ATOM 1971 N N . GLU A 1 243 ? 8.688 -16.586 -59.219 1.00 93.44 243 GLU A N 1
ATOM 1972 C CA . GLU A 1 243 ? 10.137 -16.585 -59.017 1.00 93.44 243 GLU A CA 1
ATOM 1973 C C . GLU A 1 243 ? 10.586 -15.482 -58.045 1.00 93.44 243 GLU A C 1
ATOM 1975 O O . GLU A 1 243 ? 10.200 -14.317 -58.173 1.00 93.44 243 GLU A O 1
ATOM 1980 N N . PHE A 1 244 ? 11.460 -15.836 -57.100 1.00 92.81 244 PHE A N 1
ATOM 1981 C CA . PHE A 1 244 ? 12.048 -14.929 -56.113 1.00 92.81 244 PHE A CA 1
ATOM 1982 C C . PHE A 1 244 ? 13.575 -15.012 -56.154 1.00 92.81 244 PHE A C 1
ATOM 1984 O O . PHE A 1 244 ? 14.164 -16.032 -55.793 1.00 92.81 244 PHE A O 1
ATOM 1991 N N . ARG A 1 245 ? 14.239 -13.927 -56.564 1.00 94.88 245 ARG A N 1
ATOM 1992 C CA . ARG A 1 245 ? 15.708 -13.831 -56.539 1.00 94.88 245 ARG A CA 1
ATOM 1993 C C . ARG A 1 245 ? 16.195 -13.629 -55.103 1.00 94.88 245 ARG A C 1
ATOM 1995 O O . ARG A 1 245 ? 15.680 -12.764 -54.401 1.00 94.88 245 ARG A O 1
ATOM 2002 N N . ALA A 1 246 ? 17.184 -14.406 -54.674 1.00 94.38 246 ALA A N 1
ATOM 2003 C CA . ALA A 1 246 ? 17.702 -14.389 -53.307 1.00 94.38 246 ALA A CA 1
ATOM 2004 C C . ALA A 1 246 ? 19.213 -14.689 -53.260 1.00 94.38 246 ALA A C 1
ATOM 2006 O O . ALA A 1 246 ? 19.868 -14.818 -54.297 1.00 94.38 246 ALA A O 1
ATOM 2007 N N . HIS A 1 247 ? 19.771 -14.771 -52.047 1.00 95.38 247 HIS A N 1
ATOM 2008 C CA . HIS A 1 247 ? 21.203 -14.978 -51.806 1.00 95.38 247 HIS A CA 1
ATOM 2009 C C . HIS A 1 247 ? 21.428 -16.219 -50.944 1.00 95.38 247 HIS A C 1
ATOM 2011 O O . HIS A 1 247 ? 20.946 -16.278 -49.808 1.00 95.38 247 HIS A O 1
ATOM 2017 N N . LYS A 1 248 ? 22.200 -17.192 -51.436 1.00 93.31 248 LYS A N 1
ATOM 2018 C CA . LYS A 1 248 ? 22.484 -18.453 -50.730 1.00 93.31 248 LYS A CA 1
ATOM 2019 C C . LYS A 1 248 ? 23.107 -18.215 -49.366 1.00 93.31 248 LYS A C 1
ATOM 2021 O O . LYS A 1 248 ? 22.710 -18.856 -48.402 1.00 93.31 248 LYS A O 1
ATOM 2026 N N . SER A 1 249 ? 24.043 -17.272 -49.269 1.00 93.44 249 SER A N 1
ATOM 2027 C CA . SER A 1 249 ? 24.716 -16.924 -48.012 1.00 93.44 249 SER A CA 1
ATOM 2028 C C . SER A 1 249 ? 23.747 -16.382 -46.956 1.00 93.44 249 SER A C 1
ATOM 2030 O O . SER A 1 249 ? 23.818 -16.786 -45.797 1.00 93.44 249 SER A O 1
ATOM 2032 N N . MET A 1 250 ? 22.807 -15.518 -47.352 1.00 93.69 250 MET A N 1
ATOM 2033 C CA . MET A 1 250 ? 21.795 -14.955 -46.452 1.00 93.69 250 MET A CA 1
ATOM 2034 C C . MET A 1 250 ? 20.783 -16.017 -46.017 1.00 93.69 250 MET A C 1
ATOM 2036 O O . MET A 1 250 ? 20.450 -16.100 -44.836 1.00 93.69 250 MET A O 1
ATOM 2040 N N . LEU A 1 251 ? 20.328 -16.854 -46.954 1.00 93.44 251 LEU A N 1
ATOM 2041 C CA . LEU A 1 251 ? 19.398 -17.950 -46.682 1.00 93.44 251 LEU A CA 1
ATOM 2042 C C . LEU A 1 251 ? 20.026 -19.027 -45.789 1.00 93.44 251 LEU A C 1
ATOM 2044 O O . LEU A 1 251 ? 19.399 -19.434 -44.820 1.00 93.44 251 LEU A O 1
ATOM 2048 N N . ALA A 1 252 ? 21.265 -19.440 -46.061 1.00 93.44 252 ALA A N 1
ATOM 2049 C CA . ALA A 1 252 ? 21.990 -20.419 -45.251 1.00 93.44 252 ALA A CA 1
ATOM 2050 C C . ALA A 1 252 ? 22.291 -19.899 -43.839 1.00 93.44 252 ALA A C 1
ATOM 2052 O O . ALA A 1 252 ? 22.130 -20.625 -42.866 1.00 93.44 252 ALA A O 1
ATOM 2053 N N . SER A 1 253 ? 22.685 -18.628 -43.713 1.00 92.25 253 SER A N 1
ATOM 2054 C CA . SER A 1 253 ? 22.904 -17.996 -42.405 1.00 92.25 253 SER A CA 1
ATOM 2055 C C . SER A 1 253 ? 21.615 -17.919 -41.575 1.00 92.25 253 SER A C 1
ATOM 2057 O O . SER A 1 253 ? 21.649 -18.033 -40.353 1.00 92.25 253 SER A O 1
ATOM 2059 N N . SER A 1 254 ? 20.466 -17.758 -42.239 1.00 91.06 254 SER A N 1
ATOM 2060 C CA . SER A 1 254 ? 19.166 -17.566 -41.581 1.00 91.06 254 SER A CA 1
ATOM 2061 C C . SER A 1 254 ? 18.344 -18.855 -41.438 1.00 91.06 254 SER A C 1
ATOM 2063 O O . SER A 1 254 ? 17.300 -18.837 -40.790 1.00 91.06 254 SER A O 1
ATOM 2065 N N . SER A 1 255 ? 18.761 -19.959 -42.067 1.00 94.25 255 SER A N 1
ATOM 2066 C CA . SER A 1 255 ? 18.026 -21.225 -42.087 1.00 94.25 255 SER A CA 1
ATOM 2067 C C . SER A 1 255 ? 18.960 -22.413 -42.292 1.00 94.25 255 SER A C 1
ATOM 2069 O O . SER A 1 255 ? 19.585 -22.569 -43.343 1.00 94.25 255 SER A O 1
ATOM 2071 N N . GLU A 1 256 ? 18.976 -23.314 -41.311 1.00 91.88 256 GLU A N 1
ATOM 2072 C CA . GLU A 1 256 ? 19.744 -24.562 -41.373 1.00 91.88 256 GLU A CA 1
ATOM 2073 C C . GLU A 1 256 ? 19.296 -25.467 -42.530 1.00 91.88 256 GLU A C 1
ATOM 2075 O O . GLU A 1 256 ? 20.115 -26.167 -43.122 1.00 91.88 256 GLU A O 1
ATOM 2080 N N . VAL A 1 257 ? 18.013 -25.409 -42.908 1.00 91.00 257 VAL A N 1
ATOM 2081 C CA . VAL A 1 257 ? 17.469 -26.169 -44.043 1.00 91.00 257 VAL A CA 1
ATOM 2082 C C . VAL A 1 257 ? 18.089 -25.687 -45.351 1.00 91.00 257 VAL A C 1
ATOM 2084 O O . VAL A 1 257 ? 18.586 -26.501 -46.126 1.00 91.00 257 VAL A O 1
ATOM 2087 N N . PHE A 1 258 ? 18.126 -24.371 -45.582 1.00 91.44 258 PHE A N 1
ATOM 2088 C CA . PHE A 1 258 ? 18.789 -23.813 -46.762 1.00 91.44 258 PHE A CA 1
ATOM 2089 C C . PHE A 1 258 ? 20.307 -24.021 -46.717 1.00 91.44 258 PHE A C 1
ATOM 2091 O O . PHE A 1 258 ? 20.913 -24.308 -47.748 1.00 91.44 258 PHE A O 1
ATOM 2098 N N . ALA A 1 259 ? 20.929 -23.948 -45.538 1.00 91.12 259 ALA A N 1
ATOM 2099 C CA . ALA A 1 259 ? 22.353 -24.242 -45.385 1.00 91.12 259 ALA A CA 1
ATOM 2100 C C . ALA A 1 259 ? 22.689 -25.681 -45.801 1.00 91.12 259 ALA A C 1
ATOM 2102 O O . ALA A 1 259 ? 23.613 -25.900 -46.586 1.00 91.12 259 ALA A O 1
ATOM 2103 N N . ALA A 1 260 ? 21.914 -26.659 -45.324 1.00 90.12 260 ALA A N 1
ATOM 2104 C CA . ALA A 1 260 ? 22.070 -28.059 -45.702 1.00 90.12 260 ALA A CA 1
ATOM 2105 C C . ALA A 1 260 ? 21.767 -28.282 -47.192 1.00 90.12 260 ALA A C 1
ATOM 2107 O O . ALA A 1 260 ? 22.532 -28.961 -47.876 1.00 90.12 260 ALA A O 1
ATOM 2108 N N . MET A 1 261 ? 20.701 -27.662 -47.709 1.00 86.62 261 MET A N 1
ATOM 2109 C CA . MET A 1 261 ? 20.289 -27.740 -49.115 1.00 86.62 261 MET A CA 1
ATOM 2110 C C . MET A 1 261 ? 21.376 -27.246 -50.077 1.00 86.62 261 MET A C 1
ATOM 2112 O O . MET A 1 261 ? 21.586 -27.856 -51.121 1.00 86.62 261 MET A O 1
ATOM 2116 N N . PHE A 1 262 ? 22.083 -26.160 -49.748 1.00 87.38 262 PHE A N 1
ATOM 2117 C CA . PHE A 1 262 ? 23.146 -25.625 -50.607 1.00 87.38 262 PHE A CA 1
ATOM 2118 C C . PHE A 1 262 ? 24.494 -26.339 -50.438 1.00 87.38 262 PHE A C 1
ATOM 2120 O O . PHE A 1 262 ? 25.310 -26.298 -51.359 1.00 87.38 262 PHE A O 1
ATOM 2127 N N . ASN A 1 263 ? 24.729 -27.008 -49.304 1.00 83.25 263 ASN A N 1
ATOM 2128 C CA . ASN A 1 263 ? 25.970 -27.745 -49.039 1.00 83.25 263 ASN A CA 1
ATOM 2129 C C . ASN A 1 263 ? 25.932 -29.215 -49.485 1.00 83.25 263 ASN A C 1
ATOM 2131 O O . ASN A 1 263 ? 26.988 -29.823 -49.681 1.00 83.25 263 ASN A O 1
ATOM 2135 N N . HIS A 1 264 ? 24.749 -29.805 -49.650 1.00 78.62 264 HIS A N 1
ATOM 2136 C CA . HIS A 1 264 ? 24.584 -31.216 -49.997 1.00 78.62 264 HIS A CA 1
ATOM 2137 C C . HIS A 1 264 ? 23.773 -31.382 -51.287 1.00 78.62 264 HIS A C 1
ATOM 2139 O O . HIS A 1 264 ? 22.838 -30.635 -51.552 1.00 78.62 264 HIS A O 1
ATOM 2145 N N . LYS A 1 265 ? 24.100 -32.393 -52.105 1.00 60.09 265 LYS A N 1
ATOM 2146 C CA . LYS A 1 265 ? 23.285 -32.739 -53.281 1.00 60.09 265 LYS A CA 1
ATOM 2147 C C . LYS A 1 265 ? 21.937 -33.296 -52.812 1.00 60.09 265 LYS A C 1
ATOM 2149 O O . LYS A 1 265 ? 21.870 -34.430 -52.345 1.00 60.09 265 LYS A O 1
ATOM 2154 N N . MET A 1 266 ? 20.882 -32.495 -52.920 1.00 60.50 266 MET A N 1
ATOM 2155 C CA . MET A 1 266 ? 19.516 -32.914 -52.603 1.00 60.50 266 MET A CA 1
ATOM 2156 C C . MET A 1 266 ? 18.992 -33.912 -53.643 1.00 60.50 266 MET A C 1
ATOM 2158 O O . MET A 1 266 ? 19.250 -33.777 -54.840 1.00 60.50 266 MET A O 1
ATOM 2162 N N . ARG A 1 267 ? 18.214 -34.899 -53.185 1.00 53.72 267 ARG A N 1
ATOM 2163 C CA . ARG A 1 267 ? 17.644 -35.985 -54.006 1.00 53.72 267 ARG A CA 1
ATOM 2164 C C . ARG A 1 267 ? 16.678 -35.493 -55.095 1.00 53.72 267 ARG A C 1
ATOM 2166 O O . ARG A 1 267 ? 16.471 -36.192 -56.073 1.00 53.72 267 ARG A O 1
ATOM 2173 N N . GLU A 1 268 ? 16.146 -34.288 -54.925 1.00 57.59 268 GLU A N 1
ATOM 2174 C CA . GLU A 1 268 ? 15.175 -33.612 -55.797 1.00 57.59 268 GLU A CA 1
ATOM 2175 C C . GLU A 1 268 ? 15.814 -32.983 -57.050 1.00 57.59 268 GLU A C 1
ATOM 2177 O O . GLU A 1 268 ? 15.114 -32.498 -57.924 1.00 57.59 268 GLU A O 1
ATOM 2182 N N . SER A 1 269 ? 17.149 -32.993 -57.152 1.00 54.84 269 SER A N 1
ATOM 2183 C CA . SER A 1 269 ? 17.896 -32.486 -58.318 1.00 54.84 269 SER A CA 1
ATOM 2184 C C . SER A 1 269 ? 18.131 -33.536 -59.419 1.00 54.84 269 SER A C 1
ATOM 2186 O O . SER A 1 269 ? 18.989 -33.337 -60.278 1.00 54.84 269 SER A O 1
ATOM 2188 N N . LEU A 1 270 ? 17.434 -34.678 -59.354 1.00 48.03 270 LEU A N 1
ATOM 2189 C CA . LEU A 1 270 ? 17.656 -35.854 -60.207 1.00 48.03 270 LEU A CA 1
ATOM 2190 C C . LEU A 1 270 ? 16.495 -36.201 -61.157 1.00 48.03 270 LEU A C 1
ATOM 2192 O O . LEU A 1 270 ? 16.507 -37.304 -61.695 1.00 48.03 270 LEU A O 1
ATOM 2196 N N . ASP A 1 271 ? 15.572 -35.275 -61.413 1.00 39.56 271 ASP A N 1
ATOM 2197 C CA . ASP A 1 271 ? 14.602 -35.370 -62.517 1.00 39.56 271 ASP A CA 1
ATOM 2198 C C . ASP A 1 271 ? 14.671 -34.123 -63.412 1.00 39.56 271 ASP A C 1
ATOM 2200 O O . ASP A 1 271 ? 14.727 -32.998 -62.861 1.00 39.56 271 ASP A O 1
#

Sequence (271 aa):
KFLLAGGCALRRPSGCSRMEKMELENMSVNTLRKELAERGLSTKGRKEELIERLREAECDNDGSFELTTTRSSTRHEIRWEIDWTIIEQIKQPQDGEENGEMLESAPCKIMYHDWGCYVEKYKEDGFLSFYVYGHDSAKASYSLYLKVNKTDEWKLDQDAGYYDGGWSRGWGWRCWKKLSHLKANHIINGKIHVQVKLNIYNEIEHTSRKLPMTPPPELKSRTERMLSDGIHSDVTLCCDGQEFRAHKSMLASSSEVFAAMFNHKMRESLD

Secondary structure (DSSP, 8-state):
-----------PPP------HHHHHHS-HHHHHHHHHHTT----S-HHHHHHHHHHHHHSSS--EEEEEEEEEEEEEEEEEEEHHHHHHPPPPPTT-SS-PEEEPPPEEETTEEEEEEEEE-SSTTEEEEEEE--TT-EEEEEEEEEETTTTEEEEEEEEEEE-S--BTBEEEEEEEEHHHHHHHTEETTEEEEEEEEEEEEEEEEEEE----PPP-THHHHHHHHHHHTTT--EEEEETTEEEEE-HHHHHHH-HHHHHHHHS--GGG--

InterPro domains:
  IPR000210 BTB/POZ domain [PF00651] (226-268)
  IPR000210 BTB/POZ domain [PS50097] (233-271)
  IPR003034 SAP domain [PF02037] (24-57)
  IPR003034 SAP domain [PS50800] (24-58)
  IPR003034 SAP domain [SM00513] (24-58)
  IPR011333 SKP1/BTB/POZ domain superfamily [G3DSA:3.30.710.10] (200-271)
  IPR011333 SKP1/BTB/POZ domain superfamily [SSF54695] (215-269)
  IPR036361 SAP domain superfamily [G3DSA:1.10.720.30] (11-68)
  IPR036361 SAP domain superfamily [SSF68906] (22-58)

Radius of gyration: 35.73 Å; chains: 1; bounding box: 79×66×95 Å

Foldseek 3Di:
DDDDDDDPPPDDDDDDDPQDLVRLVPDDLVVLLVLCVVVVHDSDDDSVVSSVSVVVVVVPPPLDFPFDWDKDKDKDKDKDKFQLVVVVVWAEADVVGQFTRKDWDDFDQDPNKTKTKIWHDYPDPFFIWIFIAIQQQWWKWKWKWWQWQVPRDIDTQDTGPTDGHGQPVGDGDDRSDGNVCCVVTADHPSIIMMMMTMMTIDTDGDRDRPDPPDPPPCPVVVVVCCQVVVPPFPDWDADPNDIGGDHLVVCVVVDVVSVCPVVDPDPVVPD